Protein AF-A0A0E3S2L2-F1 (afdb_monomer)

Solvent-accessible surface area (backbone atoms only — not comparable to full-atom values): 15197 Å² total; per-residue (Å²): 108,71,66,61,53,34,40,75,70,66,78,43,56,79,81,75,34,60,66,43,72,71,38,78,92,31,45,70,57,41,53,54,51,49,63,71,47,53,71,51,77,70,22,49,100,86,64,47,73,77,54,73,94,77,53,83,78,80,60,71,93,52,87,68,54,67,70,47,39,73,75,21,63,62,37,49,74,69,80,44,77,54,76,53,44,67,34,39,34,45,32,24,8,89,35,63,62,46,41,43,49,36,52,54,49,34,50,71,72,70,48,77,58,77,39,34,36,37,36,24,44,57,42,46,53,46,44,39,72,71,41,73,81,55,78,61,77,94,67,40,16,33,40,41,38,28,26,57,42,52,68,66,58,8,48,54,51,44,52,50,46,47,64,66,31,50,91,58,36,78,44,73,48,76,55,87,46,72,68,59,49,51,49,38,53,51,52,66,66,40,50,80,60,44,63,80,70,74,45,95,64,45,46,79,47,93,54,62,56,77,39,77,43,64,60,95,43,44,55,59,48,57,48,52,52,48,52,50,24,61,77,46,72,33,58,58,28,46,36,38,43,56,72,73,15,31,36,28,34,44,34,46,33,43,61,88,80,32,49,71,36,53,53,50,50,54,64,72,77,106

Secondary structure (DSSP, 8-state):
-HHHHHHHTTSS-GGG-HHHHH-GGGHHHHHHHHHHHGGGTT--TTS----TTT-----TTS---HHHHHH-TTTGGGTSPP---EEEEEEEESSHHHHHHHHHHHHHTT---SEEEEE-HHHHHHHHHH-TTSSS-SSSEEEEEEEESSHHHHHHHHHHHHHHHGGG-SEEEEE--HHHHHHHHHHHHHHHHHGGGS-TTEEEE-SSSSEE--GGGHHHHHHHHHHHHHHTT--EEEEE-TTTTEEEEEEEEETTTSHHHHHHHHHHH-

Nearest PDB structures (foldseek):
  7qh2-assembly1_F  TM=8.370E-01  e=2.048E-12  Acetobacterium woodii
  8jdu-assembly1_A  TM=8.726E-01  e=1.191E-11  Mus musculus
  4bc7-assembly1_B  TM=6.488E-01  e=6.088E-06  Cavia porcellus
  4bca-assembly1_B  TM=6.601E-01  e=1.384E-05  Cavia porcellus
  4bby-assembly1_B  TM=6.671E-01  e=1.857E-05  Cavia porcellus

Radius of gyration: 24.65 Å; Cα contacts (8 Å, |Δi|>4): 415; chains: 1; bounding box: 44×64×48 Å

pLDDT: mean 83.02, std 14.22, range [42.16, 98.69]

Structure (mmCIF, N/CA/C/O backbone):
data_AF-A0A0E3S2L2-F1
#
_entry.id   AF-A0A0E3S2L2-F1
#
loop_
_atom_site.group_PDB
_atom_site.id
_atom_site.type_symbol
_atom_site.label_atom_id
_atom_site.label_alt_id
_atom_site.label_comp_id
_atom_site.label_asym_id
_atom_site.label_entity_id
_atom_site.label_seq_id
_atom_site.pdbx_PDB_ins_code
_atom_site.Cartn_x
_atom_site.Cartn_y
_atom_site.Cartn_z
_atom_si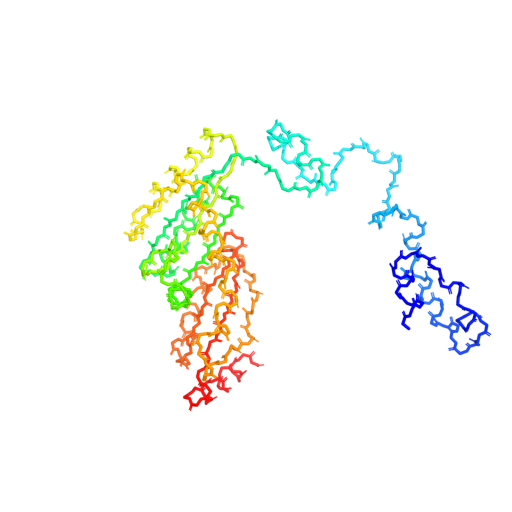te.occupancy
_atom_site.B_iso_or_equiv
_atom_site.auth_seq_id
_atom_site.auth_comp_id
_atom_site.auth_asym_id
_atom_site.auth_atom_id
_atom_site.pdbx_PDB_model_num
ATOM 1 N N . MET A 1 1 ? 23.309 33.966 -13.104 1.00 59.31 1 MET A N 1
ATOM 2 C CA . MET A 1 1 ? 22.574 33.117 -12.139 1.00 59.31 1 MET A CA 1
ATOM 3 C C . MET A 1 1 ? 21.976 33.923 -10.995 1.00 59.31 1 MET A C 1
ATOM 5 O O . MET A 1 1 ? 20.777 33.811 -10.820 1.00 59.31 1 MET A O 1
ATOM 9 N N . ALA A 1 2 ? 22.735 34.774 -10.291 1.00 79.94 2 ALA A N 1
ATOM 10 C CA . ALA A 1 2 ? 22.206 35.563 -9.165 1.00 79.94 2 ALA A CA 1
ATOM 11 C C . ALA A 1 2 ? 20.946 36.390 -9.505 1.00 79.94 2 ALA A C 1
ATOM 13 O O . ALA A 1 2 ? 19.950 36.286 -8.803 1.00 79.94 2 ALA A O 1
ATOM 14 N N . PHE A 1 3 ? 20.946 37.116 -10.631 1.00 83.50 3 PHE A N 1
ATOM 15 C CA . PHE A 1 3 ? 19.784 37.910 -11.054 1.00 83.50 3 PHE A CA 1
ATOM 16 C C . PHE A 1 3 ? 18.532 37.062 -11.329 1.00 83.50 3 PHE A C 1
ATOM 18 O O . PHE A 1 3 ? 17.450 37.403 -10.881 1.00 83.50 3 PHE A O 1
ATOM 25 N N . ALA A 1 4 ? 18.674 35.926 -12.019 1.00 78.12 4 ALA A N 1
ATOM 26 C CA . ALA A 1 4 ? 17.542 35.050 -12.323 1.00 78.12 4 ALA A CA 1
ATOM 27 C C . ALA A 1 4 ? 16.935 34.425 -11.055 1.00 78.12 4 ALA A C 1
ATOM 29 O O . ALA A 1 4 ? 15.722 34.287 -10.964 1.00 78.12 4 ALA A O 1
ATOM 30 N N . VAL A 1 5 ? 17.769 34.078 -10.069 1.00 80.94 5 VAL A N 1
ATOM 31 C CA . VAL A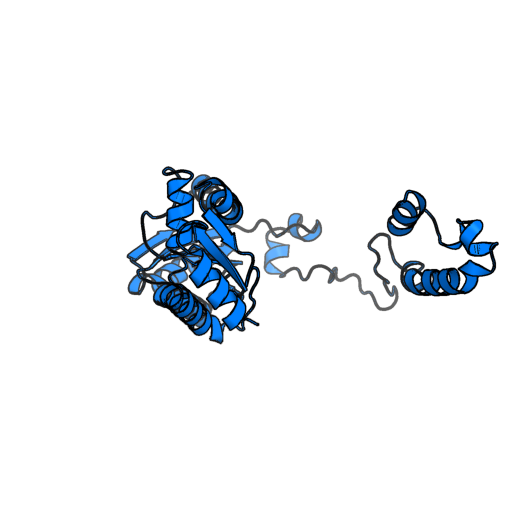 1 5 ? 17.302 33.561 -8.774 1.00 80.94 5 VAL A CA 1
ATOM 32 C C . VAL A 1 5 ? 16.559 34.650 -7.996 1.00 80.94 5 VAL A C 1
ATOM 34 O O . VAL A 1 5 ? 15.452 34.397 -7.534 1.00 80.94 5 VAL A O 1
ATOM 37 N N . ALA A 1 6 ? 17.108 35.865 -7.929 1.00 82.38 6 ALA A N 1
ATOM 38 C CA . ALA A 1 6 ? 16.462 37.007 -7.278 1.00 82.38 6 ALA A CA 1
ATOM 39 C C . ALA A 1 6 ? 15.152 37.430 -7.976 1.00 82.38 6 ALA A C 1
ATOM 41 O O . ALA A 1 6 ? 14.181 37.786 -7.314 1.00 82.38 6 ALA A O 1
ATOM 42 N N . LEU A 1 7 ? 15.088 37.318 -9.307 1.00 82.69 7 LEU A N 1
ATOM 43 C CA . LEU A 1 7 ? 13.879 37.563 -10.098 1.00 82.69 7 LEU A CA 1
ATOM 44 C C . LEU A 1 7 ? 12.783 36.526 -9.798 1.00 82.69 7 LEU A C 1
ATOM 46 O O . LEU A 1 7 ? 11.625 36.881 -9.598 1.00 82.69 7 LEU A O 1
ATOM 50 N N . MET A 1 8 ? 13.144 35.241 -9.708 1.00 78.69 8 MET A N 1
ATOM 51 C CA . MET A 1 8 ? 12.209 34.168 -9.335 1.00 78.69 8 MET A CA 1
ATOM 52 C C . MET A 1 8 ? 11.747 34.282 -7.875 1.00 78.69 8 MET A C 1
ATOM 54 O O . MET A 1 8 ? 10.602 33.956 -7.571 1.00 78.69 8 MET A O 1
ATOM 58 N N . ALA A 1 9 ? 12.616 34.781 -6.993 1.00 77.44 9 ALA A N 1
ATOM 59 C CA . ALA A 1 9 ? 12.303 35.092 -5.599 1.00 77.44 9 ALA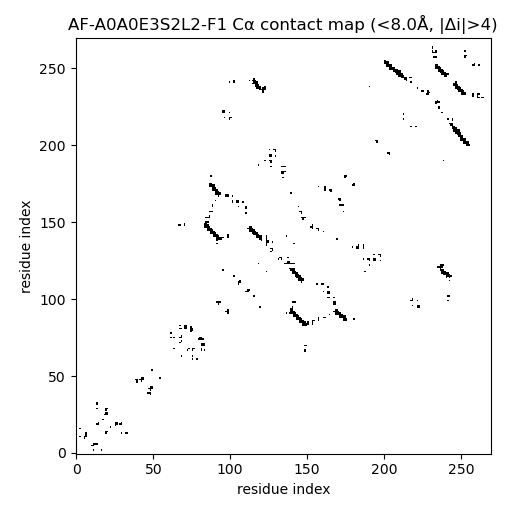 A CA 1
ATOM 60 C C . ALA A 1 9 ? 11.525 36.413 -5.421 1.00 77.44 9 ALA A C 1
ATOM 62 O O . ALA A 1 9 ? 11.140 36.736 -4.302 1.00 77.44 9 ALA A O 1
ATOM 63 N N . ARG A 1 10 ? 11.262 37.157 -6.510 1.00 72.31 10 ARG A N 1
ATOM 64 C CA . ARG A 1 10 ? 10.580 38.469 -6.526 1.00 72.31 10 ARG A CA 1
ATOM 65 C C . ARG A 1 10 ? 11.298 39.576 -5.747 1.00 72.31 10 ARG A C 1
ATOM 67 O O . ARG A 1 10 ? 10.686 40.577 -5.385 1.00 72.31 10 ARG A O 1
ATOM 74 N N . GLU A 1 11 ? 12.595 39.419 -5.517 1.00 81.56 11 GLU A N 1
ATOM 75 C CA . GLU A 1 11 ? 13.444 40.426 -4.871 1.00 81.56 11 GLU A CA 1
ATOM 76 C C . GLU A 1 11 ? 13.900 41.509 -5.861 1.00 81.56 11 GLU A C 1
ATOM 78 O O . GLU A 1 11 ? 14.227 42.622 -5.458 1.00 81.56 11 GLU A O 1
ATOM 83 N N . LEU A 1 12 ? 13.908 41.182 -7.157 1.00 84.19 12 LEU A N 1
ATOM 84 C CA . LEU A 1 12 ? 14.233 42.077 -8.269 1.00 84.19 12 LEU A CA 1
ATOM 85 C C . LEU A 1 12 ? 13.178 41.954 -9.369 1.00 84.19 12 LEU A C 1
ATOM 87 O O . LEU A 1 12 ? 12.492 40.934 -9.468 1.00 84.19 12 LEU A O 1
ATOM 91 N N . LYS A 1 13 ? 13.079 42.974 -10.219 1.00 85.56 13 LYS A N 1
ATOM 92 C CA . LYS A 1 13 ? 12.194 43.022 -11.384 1.00 85.56 13 LYS A CA 1
ATOM 93 C C . LYS A 1 13 ? 12.982 42.970 -12.697 1.00 85.56 13 LYS A C 1
ATOM 95 O O . LYS A 1 13 ? 14.178 43.269 -12.704 1.00 85.56 13 LYS A O 1
ATOM 100 N N . PRO A 1 14 ? 12.346 42.613 -13.832 1.00 87.00 14 PRO A N 1
ATOM 101 C CA . PRO A 1 14 ? 12.991 42.640 -15.146 1.00 87.00 14 PRO A CA 1
ATOM 102 C C . PRO A 1 14 ? 13.683 43.971 -15.481 1.00 87.00 14 PRO A C 1
ATOM 104 O O . PRO A 1 14 ? 14.728 43.964 -16.132 1.00 87.00 14 PRO A O 1
ATOM 107 N N . GLU A 1 15 ? 13.123 45.094 -15.017 1.00 87.75 15 GLU A N 1
ATOM 108 C CA . GLU A 1 15 ? 13.644 46.455 -15.209 1.00 87.75 15 GLU A CA 1
ATOM 109 C C . GLU A 1 15 ? 14.979 46.694 -14.485 1.00 87.75 15 GLU A C 1
ATOM 111 O O . GLU A 1 15 ? 15.755 47.555 -14.894 1.00 87.75 15 GLU A O 1
ATOM 116 N N . ASP A 1 16 ? 15.276 45.918 -13.438 1.00 88.88 16 ASP A N 1
ATOM 117 C CA . ASP A 1 16 ? 16.464 46.088 -12.592 1.00 88.88 16 ASP A CA 1
ATOM 118 C C . ASP A 1 16 ? 17.739 45.491 -13.221 1.00 88.88 16 ASP A C 1
ATOM 120 O O . ASP A 1 16 ? 18.798 45.448 -12.591 1.00 88.88 16 ASP A O 1
ATOM 124 N N . CYS A 1 17 ? 17.667 45.013 -14.469 1.00 87.62 17 CYS A N 1
ATOM 125 C CA . CYS A 1 17 ? 18.815 44.529 -15.233 1.00 87.62 17 CYS A CA 1
ATOM 126 C C . CYS A 1 17 ? 19.170 45.511 -16.361 1.00 87.62 17 CYS A C 1
ATOM 128 O O . CYS A 1 17 ? 18.584 45.420 -17.444 1.00 87.62 17 CYS A O 1
ATOM 130 N N . PRO A 1 18 ? 20.176 46.390 -16.173 1.00 87.38 18 PRO A N 1
ATOM 131 C CA . PRO A 1 18 ? 20.563 47.370 -17.187 1.00 87.38 18 PRO A CA 1
ATOM 132 C C . PRO A 1 18 ? 20.856 46.751 -18.564 1.00 87.38 18 PRO A C 1
ATOM 134 O O . PRO A 1 18 ? 20.329 47.258 -19.549 1.00 87.38 18 PRO A O 1
ATOM 137 N N . PRO A 1 19 ? 21.556 45.599 -18.683 1.00 88.06 19 PRO A N 1
ATOM 138 C CA . PRO A 1 19 ? 21.733 44.933 -19.975 1.00 88.06 19 PRO A CA 1
ATOM 139 C C . PRO A 1 19 ? 20.423 44.581 -20.695 1.00 88.06 19 PRO A C 1
ATOM 141 O O . PRO A 1 19 ? 20.345 44.729 -21.910 1.00 88.06 19 PRO A O 1
ATOM 144 N N . LEU A 1 20 ? 19.388 44.121 -19.976 1.00 84.50 20 LEU A N 1
ATOM 145 C CA . LEU A 1 20 ? 18.101 43.750 -20.583 1.00 84.50 20 LEU A CA 1
ATOM 146 C C . LEU A 1 20 ? 17.317 44.967 -21.087 1.00 84.50 20 LEU A C 1
ATOM 148 O O . LEU A 1 20 ? 16.562 44.838 -22.050 1.00 84.50 20 LEU A O 1
ATOM 152 N N . VAL A 1 21 ? 17.504 46.126 -20.453 1.00 86.19 21 VAL A N 1
ATOM 153 C CA . VAL A 1 21 ? 16.789 47.370 -20.772 1.00 86.19 21 VAL A CA 1
ATOM 154 C C . VAL A 1 21 ? 17.533 48.200 -21.823 1.00 86.19 21 VAL A C 1
ATOM 156 O O . VAL A 1 21 ? 16.911 48.771 -22.719 1.00 86.19 21 VAL A O 1
ATOM 159 N N . GLU A 1 22 ? 18.860 48.270 -21.732 1.00 88.00 22 GLU A N 1
ATOM 160 C CA . GLU A 1 22 ? 19.684 49.208 -22.500 1.00 88.00 22 GLU A CA 1
ATOM 161 C C . GLU A 1 22 ? 20.249 48.603 -23.794 1.00 88.00 22 GLU A C 1
ATOM 163 O O . GLU A 1 22 ? 20.481 49.334 -24.760 1.00 88.00 22 GLU A O 1
ATOM 168 N N . GLU A 1 23 ? 20.458 47.280 -23.866 1.00 92.44 23 GLU A N 1
ATOM 169 C CA . GLU A 1 23 ? 21.044 46.648 -25.054 1.00 92.44 23 GLU A CA 1
ATOM 170 C C . GLU A 1 23 ? 19.963 46.231 -26.079 1.00 92.44 23 GLU A C 1
ATOM 172 O O . GLU A 1 23 ? 19.159 45.331 -25.811 1.00 92.44 23 GLU A O 1
ATOM 177 N N . PRO A 1 24 ? 19.974 46.770 -27.319 1.00 89.19 24 PRO A N 1
ATOM 178 C CA . PRO A 1 24 ? 18.904 46.544 -28.299 1.00 89.19 24 PRO A CA 1
ATOM 179 C C . PRO A 1 24 ? 18.655 45.074 -28.660 1.00 89.19 24 PRO A C 1
ATOM 181 O O . PRO A 1 24 ? 17.527 44.692 -28.967 1.00 89.19 24 PRO A O 1
ATOM 184 N N . LYS A 1 25 ? 19.697 44.235 -28.605 1.00 92.38 25 LYS A N 1
ATOM 185 C CA . LYS A 1 25 ? 19.611 42.795 -28.905 1.00 92.38 25 LYS A CA 1
ATOM 186 C C . LYS A 1 25 ? 18.752 42.006 -27.910 1.00 92.38 25 LYS A C 1
ATOM 188 O O . LYS A 1 25 ? 18.360 40.890 -28.229 1.00 92.38 25 LYS A O 1
ATOM 193 N N . TYR A 1 26 ? 18.468 42.550 -26.724 1.00 88.62 26 TYR A N 1
ATOM 194 C CA . TYR A 1 26 ? 17.669 41.872 -25.698 1.00 88.62 26 TYR A CA 1
ATOM 195 C C . TYR A 1 26 ? 16.248 42.418 -25.565 1.00 88.62 26 TYR A C 1
ATOM 197 O O . TYR A 1 26 ? 15.473 41.879 -24.779 1.00 88.62 26 TYR A O 1
ATOM 205 N N . LYS A 1 27 ? 15.867 43.412 -26.375 1.00 88.12 27 LYS A N 1
ATOM 206 C CA . LYS A 1 27 ? 14.553 44.063 -26.311 1.00 88.12 27 LYS A CA 1
ATOM 207 C C . LYS A 1 27 ? 13.382 43.076 -26.392 1.00 88.12 27 LYS A C 1
ATOM 209 O O . LYS A 1 27 ? 12.451 43.156 -25.600 1.00 88.12 27 LYS A O 1
ATOM 214 N N . GLU A 1 28 ? 13.450 42.112 -27.308 1.00 88.44 28 GLU A N 1
ATOM 215 C CA . GLU A 1 28 ? 12.394 41.102 -27.473 1.00 88.44 28 GLU A CA 1
ATOM 216 C C . GLU A 1 28 ? 12.319 40.138 -26.274 1.00 88.44 28 GLU A C 1
ATOM 218 O O . GLU A 1 28 ? 11.238 39.744 -25.839 1.00 88.44 28 GLU A O 1
ATOM 223 N N . ASN A 1 29 ? 13.472 39.785 -25.696 1.00 87.25 29 ASN A N 1
ATOM 224 C CA . ASN A 1 29 ? 13.535 38.939 -24.503 1.00 87.25 29 ASN A CA 1
ATOM 225 C C . ASN A 1 29 ? 12.989 39.671 -23.276 1.00 87.25 29 ASN A C 1
ATOM 227 O O . ASN A 1 29 ? 12.303 39.060 -22.463 1.00 87.25 29 ASN A O 1
ATOM 231 N N . TYR A 1 30 ? 13.263 40.970 -23.162 1.00 87.31 30 TYR A N 1
ATOM 232 C CA . TYR A 1 30 ? 12.737 41.823 -22.105 1.00 87.31 30 TYR A CA 1
ATOM 233 C C . TYR A 1 30 ? 11.206 41.929 -22.162 1.00 87.31 30 TYR A C 1
ATOM 235 O O . TYR A 1 30 ? 10.544 41.740 -21.144 1.00 87.31 30 TYR A O 1
ATOM 243 N N . GLU A 1 31 ? 10.625 42.132 -23.349 1.00 86.88 31 GLU A N 1
ATOM 244 C CA . GLU A 1 31 ? 9.165 42.174 -23.523 1.00 86.88 31 GLU A CA 1
ATOM 245 C C . GLU A 1 31 ? 8.499 40.843 -23.136 1.00 86.88 31 GLU A C 1
ATOM 247 O O . GLU A 1 31 ? 7.533 40.842 -22.371 1.00 86.88 31 GLU A O 1
ATOM 252 N N . LYS A 1 32 ? 9.064 39.709 -23.574 1.00 87.12 32 LYS A N 1
ATOM 253 C CA . LYS A 1 32 ? 8.596 38.363 -23.194 1.00 87.12 32 LYS A CA 1
ATOM 254 C C . LYS A 1 32 ? 8.687 38.120 -21.690 1.00 87.12 32 LYS A C 1
ATOM 256 O O . LYS A 1 32 ? 7.759 37.576 -21.098 1.00 87.12 32 LYS A O 1
ATOM 261 N N . LEU A 1 33 ? 9.799 38.516 -21.071 1.00 84.69 33 LEU A N 1
ATOM 262 C CA . LEU A 1 33 ? 10.006 38.353 -19.635 1.00 84.69 33 LEU A CA 1
ATOM 263 C C . LEU A 1 33 ? 8.979 39.180 -18.852 1.00 84.69 33 LEU A C 1
ATOM 265 O O . LEU A 1 33 ? 8.337 38.657 -17.947 1.00 84.69 33 LEU A O 1
ATOM 269 N N . ARG A 1 34 ? 8.743 40.433 -19.247 1.00 85.25 34 ARG A N 1
ATOM 270 C CA . ARG A 1 34 ? 7.733 41.287 -18.612 1.00 85.25 34 ARG A CA 1
ATOM 271 C C . ARG A 1 34 ? 6.328 40.693 -18.722 1.00 85.25 34 ARG A C 1
ATOM 273 O O . ARG A 1 34 ? 5.605 40.688 -17.734 1.00 85.25 34 ARG A O 1
ATOM 280 N N . ASP A 1 35 ? 5.951 40.139 -19.873 1.00 83.44 35 ASP A N 1
ATOM 281 C CA . ASP A 1 35 ? 4.636 39.505 -20.043 1.00 83.44 35 ASP A CA 1
ATOM 282 C C . ASP A 1 35 ? 4.460 38.246 -19.177 1.00 83.44 35 ASP A C 1
ATOM 284 O O . ASP A 1 35 ? 3.372 38.023 -18.645 1.00 83.44 35 ASP A O 1
ATOM 288 N N . ILE A 1 36 ? 5.525 37.462 -18.970 1.00 82.25 36 ILE A N 1
ATOM 289 C CA . ILE A 1 36 ? 5.515 36.295 -18.071 1.00 82.25 36 ILE A CA 1
ATOM 290 C C . ILE A 1 36 ? 5.300 36.718 -16.612 1.00 82.25 36 ILE A C 1
ATOM 292 O O . ILE A 1 36 ? 4.572 36.050 -15.879 1.00 82.25 36 ILE A O 1
ATOM 296 N N . PHE A 1 37 ? 5.913 37.826 -16.187 1.00 77.38 37 PHE A N 1
ATOM 297 C CA . PHE A 1 37 ? 5.832 38.304 -14.804 1.00 77.38 37 PHE A CA 1
ATOM 298 C C . PHE A 1 37 ? 4.643 39.244 -14.541 1.00 77.38 37 PHE A C 1
ATOM 300 O O . PHE A 1 37 ? 4.259 39.421 -13.385 1.00 77.38 37 PHE A O 1
ATOM 307 N N . LYS A 1 38 ? 3.977 39.763 -15.577 1.00 77.19 38 LYS A N 1
ATOM 308 C CA . LYS A 1 38 ? 2.804 40.649 -15.474 1.00 77.19 38 LYS A CA 1
ATOM 309 C C . LYS A 1 38 ? 1.677 40.128 -14.558 1.00 77.19 38 LYS A C 1
ATOM 311 O O . LYS A 1 38 ? 1.152 40.921 -13.781 1.00 77.19 38 LYS A O 1
ATOM 316 N N . PRO A 1 39 ? 1.307 38.828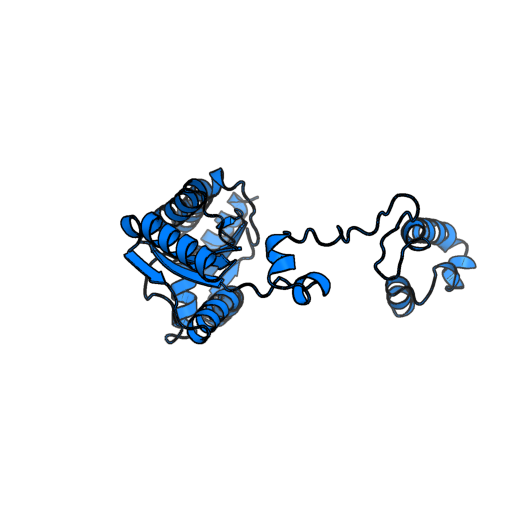 -14.554 1.00 66.06 39 PRO A N 1
ATOM 317 C CA . PRO A 1 39 ? 0.290 38.309 -13.630 1.00 66.06 39 PRO A CA 1
ATOM 318 C C . PRO A 1 39 ? 0.725 38.328 -12.156 1.00 66.06 39 PRO A C 1
ATOM 320 O O . PRO A 1 39 ? -0.117 38.296 -11.262 1.00 66.06 39 PRO A O 1
ATOM 323 N N . SER A 1 40 ? 2.035 38.361 -11.893 1.00 64.31 40 SER A N 1
ATOM 324 C CA . SER A 1 40 ? 2.595 38.338 -10.538 1.00 64.31 40 SER A CA 1
ATOM 325 C C . SER A 1 40 ? 2.692 39.718 -9.883 1.00 64.31 40 SER A C 1
ATOM 327 O O . SER A 1 40 ? 2.827 39.784 -8.666 1.00 64.31 40 SER A O 1
ATOM 329 N N . GLU A 1 41 ? 2.553 40.807 -10.648 1.00 65.38 41 GLU A N 1
ATOM 330 C CA . GLU A 1 41 ? 2.575 42.183 -10.123 1.00 65.38 41 GLU A CA 1
ATOM 331 C C . GLU A 1 41 ? 1.355 42.505 -9.249 1.00 65.38 41 GLU A C 1
ATOM 333 O O . GLU A 1 41 ? 1.450 43.301 -8.318 1.00 65.38 41 GLU A O 1
ATOM 338 N N . SER A 1 42 ? 0.214 41.872 -9.532 1.00 59.66 42 SER A N 1
ATOM 339 C CA . SER A 1 42 ? -1.032 41.996 -8.763 1.00 59.66 42 SER A CA 1
ATOM 340 C C . SER A 1 42 ? -1.266 40.835 -7.792 1.00 59.66 42 SER A C 1
ATOM 342 O O . SER A 1 42 ? -2.352 40.719 -7.224 1.00 59.66 42 SER A O 1
ATOM 344 N N . ALA A 1 43 ? -0.300 39.926 -7.663 1.00 56.62 43 ALA A N 1
ATOM 345 C CA . ALA A 1 43 ? -0.439 38.737 -6.841 1.00 56.62 43 ALA A CA 1
ATOM 346 C C . ALA A 1 43 ? 0.041 38.992 -5.405 1.00 56.62 43 ALA A C 1
ATOM 348 O O . ALA A 1 43 ? 1.039 39.676 -5.189 1.00 56.62 43 ALA A O 1
ATOM 349 N N . THR A 1 44 ? -0.632 38.396 -4.420 1.00 58.81 44 THR A N 1
ATOM 350 C CA . THR A 1 44 ? -0.195 38.406 -3.013 1.00 58.81 44 THR A CA 1
ATOM 351 C C . THR A 1 44 ? 1.141 37.665 -2.842 1.00 58.81 44 THR A C 1
ATOM 353 O O . THR A 1 44 ? 1.635 37.037 -3.783 1.00 58.81 44 THR A O 1
ATOM 356 N N . GLU A 1 45 ? 1.733 37.686 -1.639 1.00 52.62 45 GLU A N 1
ATOM 357 C CA . GLU A 1 45 ? 2.997 36.984 -1.319 1.00 52.62 45 GLU A CA 1
ATOM 358 C C . GLU A 1 45 ? 2.996 35.499 -1.742 1.00 52.62 45 GLU A C 1
ATOM 360 O O . GLU A 1 45 ? 4.023 34.949 -2.123 1.00 52.62 45 GLU A O 1
ATOM 365 N N . THR A 1 46 ? 1.819 34.871 -1.777 1.00 56.19 46 THR A N 1
ATOM 366 C CA . THR A 1 46 ? 1.585 33.487 -2.229 1.00 56.19 46 THR A CA 1
ATOM 367 C C . THR A 1 46 ? 1.568 33.289 -3.751 1.00 56.19 46 THR A C 1
ATOM 369 O O . THR A 1 46 ? 1.496 32.160 -4.226 1.00 56.19 46 THR A O 1
ATOM 372 N N . GLY A 1 47 ? 1.601 34.363 -4.541 1.00 53.25 47 GLY A N 1
ATOM 373 C CA . GLY A 1 47 ? 1.545 34.314 -6.003 1.00 53.25 47 GLY A CA 1
ATOM 374 C C . GLY A 1 47 ? 0.154 34.155 -6.617 1.00 53.25 47 GLY A C 1
ATOM 375 O O . GLY A 1 47 ? 0.061 33.929 -7.820 1.00 53.25 47 GLY A O 1
ATOM 376 N N . LEU A 1 48 ? -0.908 34.344 -5.831 1.00 49.56 48 LEU A N 1
ATOM 377 C CA . LEU A 1 48 ? -2.299 34.313 -6.288 1.00 49.56 48 LEU A CA 1
ATOM 378 C C . LEU A 1 48 ? -2.874 35.726 -6.459 1.00 49.56 48 LEU A C 1
ATOM 380 O O . LEU A 1 48 ? -2.560 36.627 -5.685 1.00 49.56 48 LEU A O 1
ATOM 384 N N . ILE A 1 49 ? -3.756 35.912 -7.443 1.00 55.88 49 ILE A N 1
ATOM 385 C CA . ILE A 1 49 ? -4.538 37.145 -7.611 1.00 55.88 49 ILE A CA 1
ATOM 386 C C . ILE A 1 49 ? -5.843 36.984 -6.826 1.00 55.88 49 ILE A C 1
ATOM 388 O O . ILE A 1 49 ? -6.671 36.138 -7.165 1.00 55.88 49 ILE A O 1
ATOM 392 N N . VAL A 1 50 ? -6.031 37.783 -5.774 1.00 55.34 50 VAL A N 1
ATOM 393 C CA . VAL A 1 50 ? -7.236 37.745 -4.932 1.00 55.34 50 VAL A CA 1
ATOM 394 C C . VAL A 1 50 ? -8.137 38.928 -5.281 1.00 55.34 50 VAL A C 1
ATOM 396 O O . VAL A 1 50 ? -7.760 40.083 -5.115 1.00 55.34 50 VAL A O 1
ATOM 399 N N . HIS A 1 51 ? -9.348 38.650 -5.761 1.00 58.81 51 HIS A N 1
ATOM 400 C CA . HIS A 1 51 ? -10.336 39.686 -6.065 1.00 58.81 51 HIS A CA 1
ATOM 401 C C . HIS A 1 51 ? -11.126 40.065 -4.808 1.00 58.81 51 HIS A C 1
ATOM 403 O O . HIS A 1 51 ? -12.076 39.371 -4.456 1.00 58.81 51 HIS A O 1
ATOM 409 N N . GLU A 1 52 ? -10.775 41.173 -4.153 1.00 53.75 52 GLU A N 1
ATOM 410 C CA . GLU A 1 52 ? -11.333 41.578 -2.846 1.00 53.75 52 GLU A CA 1
ATOM 411 C C . GLU A 1 52 ? -12.868 41.671 -2.810 1.00 53.75 52 GLU A C 1
ATOM 413 O O . GLU A 1 52 ? -13.487 41.258 -1.838 1.00 53.75 52 GLU A O 1
ATOM 418 N N . ASN A 1 53 ? -13.503 42.124 -3.895 1.00 54.34 53 ASN A N 1
ATOM 419 C CA . ASN A 1 53 ? -14.965 42.268 -3.967 1.00 54.34 53 ASN A CA 1
ATOM 420 C C . ASN A 1 53 ? -15.712 40.956 -4.275 1.00 54.34 53 ASN A C 1
ATOM 422 O O . ASN A 1 53 ? -16.936 40.906 -4.174 1.00 54.34 53 ASN A O 1
ATOM 426 N N . LEU A 1 54 ? -14.992 39.915 -4.704 1.00 51.09 54 LEU A N 1
ATOM 427 C CA . LEU A 1 54 ? -15.534 38.580 -4.999 1.00 51.09 54 LEU A CA 1
ATOM 428 C C . LEU A 1 54 ? -15.103 37.547 -3.946 1.00 51.09 54 LEU A C 1
ATOM 430 O O . LEU A 1 54 ? -15.703 36.479 -3.830 1.00 51.09 54 LEU A O 1
ATOM 434 N N . CYS A 1 55 ? -14.058 37.857 -3.180 1.00 50.88 55 CYS A N 1
ATOM 435 C CA . CYS A 1 55 ? -13.530 37.032 -2.113 1.00 50.88 55 CYS A CA 1
ATOM 436 C C . CYS A 1 55 ? -14.341 37.265 -0.837 1.00 50.88 55 CYS A C 1
ATOM 438 O O . CYS A 1 55 ? -14.230 38.296 -0.186 1.00 50.88 55 CYS A O 1
ATOM 440 N N . PHE A 1 56 ? -15.137 36.274 -0.449 1.00 52.88 56 PHE A N 1
ATOM 441 C CA . PHE A 1 56 ? -15.932 36.310 0.781 1.00 52.88 56 PHE A CA 1
ATOM 442 C C . PHE A 1 56 ? -15.212 35.666 1.981 1.00 52.88 56 PHE A C 1
ATOM 444 O O . PHE A 1 56 ? -15.851 35.295 2.960 1.00 52.88 56 PHE A O 1
ATOM 451 N N . GLY A 1 57 ? -13.883 35.508 1.908 1.00 47.50 57 GLY A N 1
ATOM 452 C CA . GLY A 1 57 ? -13.064 35.069 3.044 1.00 47.50 57 GLY A CA 1
ATOM 453 C C . GLY A 1 57 ? -13.270 33.615 3.486 1.00 47.50 57 GLY A C 1
ATOM 454 O O . GLY A 1 57 ? -13.037 33.295 4.644 1.00 47.50 57 GLY A O 1
ATOM 455 N N . CYS A 1 58 ? -13.694 32.717 2.594 1.00 53.62 58 CYS A N 1
ATOM 456 C CA . CYS A 1 58 ? -14.035 31.331 2.946 1.00 53.62 58 CYS A CA 1
ATOM 457 C C . CYS A 1 58 ? -12.860 30.367 3.150 1.00 53.62 58 CYS A C 1
ATOM 459 O O . CYS A 1 58 ? -13.098 29.209 3.471 1.00 53.62 58 CYS A O 1
ATOM 461 N N . GLY A 1 59 ? -11.610 30.792 2.937 1.00 48.50 59 GLY A N 1
ATOM 462 C CA . GLY A 1 59 ? -10.447 29.911 3.113 1.00 48.50 59 GLY A CA 1
ATOM 463 C C . GLY A 1 59 ? -10.319 28.783 2.076 1.00 48.50 59 GLY A C 1
ATOM 464 O O . GLY A 1 59 ? -9.492 27.896 2.246 1.00 48.50 59 GLY A O 1
ATOM 465 N N . ASN A 1 60 ? -11.068 28.829 0.969 1.00 44.59 60 ASN A N 1
ATOM 466 C CA . ASN A 1 60 ? -11.158 27.747 -0.026 1.00 44.59 60 ASN A CA 1
ATOM 467 C C . ASN A 1 60 ? -9.881 27.449 -0.849 1.00 44.59 60 ASN A C 1
ATOM 469 O O . ASN A 1 60 ? -9.946 26.644 -1.776 1.00 44.59 60 ASN A O 1
ATOM 473 N N . CYS A 1 61 ? -8.714 28.018 -0.524 1.00 46.84 61 CYS A N 1
ATOM 474 C CA . CYS A 1 61 ? -7.444 27.457 -1.013 1.00 46.84 61 CYS A CA 1
ATOM 475 C C . CYS A 1 61 ? -7.033 26.188 -0.241 1.00 46.84 61 CYS A C 1
ATOM 477 O O . CYS A 1 61 ? -6.115 25.490 -0.662 1.00 46.84 61 CYS A O 1
ATOM 479 N N . VAL A 1 62 ? -7.742 25.852 0.839 1.00 47.25 62 VAL A N 1
ATOM 480 C CA . VAL A 1 62 ? -7.743 24.526 1.455 1.00 47.25 62 VAL A CA 1
ATOM 481 C C . VAL A 1 62 ? -9.204 24.093 1.492 1.00 47.25 62 VAL A C 1
ATOM 483 O O . VAL A 1 62 ? -10.001 24.660 2.235 1.00 47.25 62 VAL A O 1
ATOM 486 N N . VAL A 1 63 ? -9.604 23.124 0.664 1.00 42.16 63 VAL A N 1
ATOM 487 C CA . VAL A 1 63 ? -10.904 22.466 0.858 1.00 42.16 63 VAL A CA 1
ATOM 488 C C . VAL A 1 63 ? -10.782 21.655 2.145 1.00 42.16 63 VAL A C 1
ATOM 490 O O . VAL A 1 63 ? -10.353 20.505 2.132 1.00 42.16 63 VAL A O 1
ATOM 493 N N . ALA A 1 64 ? -11.088 22.280 3.277 1.00 50.28 64 ALA A N 1
ATOM 494 C CA . ALA A 1 64 ? -11.105 21.609 4.561 1.00 50.28 64 ALA A CA 1
ATOM 495 C C . ALA A 1 64 ? -12.503 21.015 4.779 1.00 50.28 64 ALA A C 1
ATOM 497 O O . ALA A 1 64 ? -13.506 21.726 4.831 1.00 50.28 64 ALA A O 1
ATOM 498 N N . CYS A 1 65 ? -12.571 19.688 4.873 1.00 52.12 65 CYS A N 1
ATOM 499 C CA . CYS A 1 65 ? -13.770 18.958 5.277 1.00 52.12 65 CYS A CA 1
ATOM 500 C C . CYS A 1 65 ? -14.276 19.530 6.625 1.00 52.12 65 CYS A C 1
ATOM 502 O O . CYS A 1 65 ? -13.486 19.552 7.571 1.00 52.12 65 CYS A O 1
ATOM 504 N N . PRO A 1 66 ? -15.539 20.000 6.763 1.00 61.47 66 PRO A N 1
ATOM 505 C CA . PRO A 1 66 ? -16.028 20.586 8.018 1.00 61.47 66 PRO A CA 1
ATOM 506 C C . PRO A 1 66 ? -15.838 19.685 9.254 1.00 61.47 66 PRO A C 1
ATOM 508 O O . PRO A 1 66 ? -15.428 20.206 10.290 1.00 61.47 66 PRO A O 1
ATOM 511 N N . PRO A 1 67 ? -16.031 18.350 9.163 1.00 64.56 67 PRO A N 1
ATOM 512 C CA . PRO A 1 67 ? -15.592 17.406 10.194 1.00 64.56 67 PRO A CA 1
ATOM 513 C C . PRO A 1 67 ? -14.119 17.535 10.608 1.00 64.56 67 PRO A C 1
ATOM 515 O O . PRO A 1 67 ? -13.823 17.567 11.797 1.00 64.56 67 PRO A O 1
ATOM 518 N N . ASN A 1 68 ? -13.198 17.666 9.651 1.00 63.22 68 ASN A N 1
ATOM 519 C CA . ASN A 1 68 ? -11.764 17.784 9.934 1.00 63.22 68 ASN A CA 1
ATOM 520 C C . ASN A 1 68 ? -11.421 19.134 10.576 1.00 63.22 68 ASN A C 1
ATOM 522 O O . ASN A 1 68 ? -10.566 19.187 11.449 1.00 63.22 68 ASN A O 1
ATOM 526 N N . VAL A 1 69 ? -12.121 20.213 10.205 1.00 65.00 69 VAL A N 1
ATOM 527 C CA . VAL A 1 69 ? -11.988 21.525 10.869 1.00 65.00 69 VAL A CA 1
ATOM 528 C C . VAL A 1 69 ? -12.531 21.487 12.294 1.00 65.00 69 VAL A C 1
ATOM 530 O O . VAL A 1 69 ? -11.949 22.091 13.186 1.00 65.00 69 VAL A O 1
ATOM 533 N N . ALA A 1 70 ? -13.641 20.783 12.520 1.00 67.69 70 ALA A N 1
ATOM 534 C CA . ALA A 1 70 ? -14.202 20.626 13.857 1.00 67.69 70 ALA A CA 1
ATOM 535 C C . ALA A 1 70 ? -13.282 19.799 14.771 1.00 67.69 70 ALA A C 1
ATOM 537 O O . ALA A 1 70 ? -13.160 20.119 15.952 1.00 67.69 70 ALA A O 1
ATOM 538 N N . ASN A 1 71 ? -12.632 18.768 14.223 1.00 67.50 71 ASN A N 1
ATOM 539 C CA . ASN A 1 71 ? -11.727 17.897 14.970 1.00 67.50 71 ASN A CA 1
ATOM 540 C C . ASN A 1 71 ? -10.333 18.509 15.192 1.00 67.50 71 ASN A C 1
ATOM 542 O O . ASN A 1 71 ? -9.776 18.337 16.273 1.00 67.50 71 ASN A O 1
ATOM 546 N N . ASP A 1 72 ? -9.773 19.225 14.211 1.00 66.62 72 ASP A N 1
ATOM 547 C CA . ASP A 1 72 ? -8.438 19.834 14.293 1.00 66.62 72 ASP A CA 1
ATOM 548 C C . ASP A 1 72 ? -8.428 21.288 13.774 1.00 66.62 72 ASP A C 1
ATOM 550 O O . ASP A 1 72 ? -7.826 21.600 12.746 1.00 66.62 72 ASP A O 1
ATOM 554 N N . PRO A 1 73 ? -9.069 22.234 14.481 1.00 62.75 73 PRO A N 1
ATOM 555 C CA . PRO A 1 73 ? -9.233 23.612 14.007 1.00 62.75 73 PRO A CA 1
ATOM 556 C C . PRO A 1 73 ? -7.913 24.376 13.810 1.00 62.75 73 PRO A C 1
ATOM 558 O O . PRO A 1 73 ? -7.901 25.414 13.147 1.00 62.75 73 PRO A O 1
ATOM 561 N N . HIS A 1 74 ? -6.803 23.889 14.373 1.00 63.12 74 HIS A N 1
ATOM 562 C CA . HIS A 1 74 ? -5.495 24.537 14.292 1.00 63.12 74 HIS A CA 1
ATOM 563 C C . HIS A 1 74 ? -4.602 23.935 13.200 1.00 63.12 74 HIS A C 1
ATOM 565 O O . HIS A 1 74 ? -3.950 24.693 12.476 1.00 63.12 74 HIS A O 1
ATOM 571 N N . GLY A 1 75 ? -4.588 22.610 13.025 1.00 62.97 75 GLY A N 1
ATOM 572 C CA . GLY A 1 75 ? -3.786 21.956 11.993 1.00 62.97 75 GLY A CA 1
ATOM 573 C C . GLY A 1 75 ? -4.289 22.266 10.586 1.00 62.97 75 GLY A C 1
ATOM 574 O O . GLY A 1 75 ? -3.498 22.758 9.773 1.00 62.97 75 GLY A O 1
ATOM 575 N N . VAL A 1 76 ? -5.601 22.149 10.320 1.00 57.66 76 VAL A N 1
ATOM 576 C CA . VAL A 1 76 ? -6.154 22.467 8.980 1.00 57.66 76 VAL A CA 1
ATOM 577 C C . VAL A 1 76 ? -6.007 23.948 8.615 1.00 57.66 76 VAL A C 1
ATOM 579 O O . VAL A 1 76 ? -5.850 24.278 7.441 1.00 57.66 76 VAL A O 1
ATOM 582 N N . GLY A 1 77 ? -6.004 24.846 9.606 1.00 53.00 77 GLY A N 1
ATOM 583 C CA . GLY A 1 77 ? -5.787 26.285 9.405 1.00 53.00 77 GLY A CA 1
ATOM 584 C C . GLY A 1 77 ? -4.329 26.677 9.133 1.00 53.00 77 GLY A C 1
ATOM 585 O O . GLY A 1 77 ? -4.068 27.801 8.712 1.00 53.00 77 GLY A O 1
ATOM 586 N N . SER A 1 78 ? -3.380 25.762 9.353 1.00 55.94 78 SER A N 1
ATOM 587 C CA . SER A 1 78 ? -1.936 25.992 9.183 1.00 55.94 78 SER A CA 1
ATOM 588 C C . SER A 1 78 ? -1.363 25.412 7.883 1.00 55.94 78 SER A C 1
ATOM 590 O O . SER A 1 78 ? -0.153 25.463 7.669 1.00 55.94 78 SER A O 1
ATOM 592 N N . GLY A 1 79 ? -2.218 24.858 7.013 1.00 47.72 79 GLY A N 1
ATOM 593 C CA . GLY A 1 79 ? -1.800 24.180 5.780 1.00 47.72 79 GLY A CA 1
ATOM 594 C C . GLY A 1 79 ? -1.246 22.766 5.998 1.00 47.72 79 GLY A C 1
ATOM 595 O O . GLY A 1 79 ? -0.750 22.158 5.052 1.00 47.72 79 GLY A O 1
ATOM 596 N N . ASN A 1 80 ? -1.339 22.238 7.222 1.00 49.72 80 ASN A N 1
ATOM 597 C CA . ASN A 1 80 ? -1.023 20.848 7.529 1.00 49.72 80 ASN A CA 1
ATOM 598 C C . ASN A 1 80 ? -2.249 19.953 7.300 1.00 49.72 80 ASN A C 1
ATOM 600 O O . ASN A 1 80 ? -3.394 20.409 7.354 1.00 49.72 80 ASN A O 1
ATOM 604 N N . ALA A 1 81 ? -2.007 18.664 7.055 1.00 55.25 81 ALA A N 1
ATOM 605 C CA . ALA A 1 81 ? -3.073 17.669 7.091 1.00 55.25 81 ALA A CA 1
ATOM 606 C C . ALA A 1 81 ? -3.695 17.618 8.505 1.00 55.25 81 ALA A C 1
ATOM 608 O O . ALA A 1 81 ? -2.963 17.797 9.482 1.00 55.25 81 ALA A O 1
ATOM 609 N N . PRO A 1 82 ? -5.015 17.390 8.626 1.00 64.75 82 PRO A N 1
ATOM 610 C CA . PRO A 1 82 ? -5.686 17.335 9.920 1.00 64.75 82 PRO A CA 1
ATOM 611 C C . PRO A 1 82 ? -5.137 16.194 10.786 1.00 64.75 82 PRO A C 1
ATOM 613 O O . PRO A 1 82 ? -4.942 15.079 10.303 1.00 64.75 82 PRO A O 1
ATOM 616 N N . THR A 1 83 ? -4.930 16.446 12.077 1.00 72.62 83 THR A N 1
ATOM 617 C CA . THR A 1 83 ? -4.459 15.450 13.055 1.00 72.62 83 THR A CA 1
ATOM 618 C C . THR A 1 83 ? -5.616 14.631 13.630 1.00 72.62 83 THR A C 1
ATOM 620 O O . THR A 1 83 ? -5.797 14.543 14.847 1.00 72.62 83 THR A O 1
ATOM 623 N N . ASN A 1 84 ? -6.447 14.065 12.758 1.00 80.81 84 ASN A N 1
ATOM 624 C CA . ASN A 1 84 ? -7.531 13.191 13.189 1.00 80.81 84 ASN A CA 1
ATOM 625 C C . ASN A 1 84 ? -6.972 11.904 13.821 1.00 80.81 84 ASN A C 1
ATOM 627 O O . ASN A 1 84 ? -5.956 11.385 13.350 1.00 80.81 84 ASN A O 1
ATOM 631 N N . PRO A 1 85 ? -7.664 11.328 14.821 1.00 88.19 85 PRO A N 1
ATOM 632 C CA . PRO A 1 85 ? -7.510 9.918 15.142 1.00 88.19 85 PRO A CA 1
ATOM 633 C C . PRO A 1 85 ? -7.578 9.063 13.874 1.00 88.19 85 PRO A C 1
ATOM 635 O O . PRO A 1 85 ? -8.468 9.237 13.036 1.00 88.19 85 PRO A O 1
ATOM 638 N N . ASN A 1 86 ? -6.637 8.134 13.744 1.00 93.00 86 ASN A N 1
ATOM 639 C CA . ASN A 1 86 ? -6.560 7.223 12.616 1.00 93.00 86 ASN A CA 1
ATOM 640 C C . ASN A 1 86 ? -6.391 5.774 13.083 1.00 93.00 86 ASN A C 1
ATOM 642 O O . ASN A 1 86 ? -5.975 5.484 14.209 1.00 93.00 86 ASN A O 1
ATOM 646 N N . LYS A 1 87 ? -6.763 4.843 12.207 1.00 97.38 87 LYS A N 1
ATOM 647 C CA . LYS A 1 87 ? -6.594 3.402 12.389 1.00 97.38 87 LYS A CA 1
ATOM 648 C C . LYS A 1 87 ? -5.978 2.823 11.128 1.00 97.38 87 LYS A C 1
ATOM 650 O O . LYS A 1 87 ? -6.377 3.176 10.022 1.00 97.38 87 LYS A O 1
ATOM 655 N N . LEU A 1 88 ? -5.029 1.908 11.302 1.00 98.38 88 LEU A N 1
ATOM 656 C CA . LEU A 1 88 ? -4.358 1.225 10.201 1.00 98.38 88 LEU A CA 1
ATOM 657 C C . LEU A 1 88 ? -4.727 -0.258 10.211 1.00 98.38 88 LEU A C 1
ATOM 659 O O . LEU A 1 88 ? -4.443 -0.972 11.173 1.00 98.38 88 LEU A O 1
ATOM 663 N N . VAL A 1 89 ? -5.312 -0.735 9.117 1.00 98.69 89 VAL A N 1
ATOM 664 C CA . VAL A 1 89 ? -5.510 -2.160 8.843 1.00 98.69 89 VAL A CA 1
ATOM 665 C C . VAL A 1 89 ? -4.449 -2.615 7.850 1.00 98.69 89 VAL A C 1
ATOM 667 O O . VAL A 1 89 ? -4.335 -2.078 6.751 1.00 98.69 89 VAL A O 1
ATOM 670 N N . MET A 1 90 ? -3.677 -3.633 8.223 1.00 98.50 90 MET A N 1
ATOM 671 C CA . MET A 1 90 ? -2.699 -4.270 7.342 1.00 98.50 90 MET A CA 1
ATOM 672 C C . MET A 1 90 ? -3.194 -5.662 6.959 1.00 98.50 90 MET A C 1
ATOM 674 O O . MET A 1 90 ? -3.426 -6.505 7.829 1.00 98.50 90 MET A O 1
ATOM 678 N N . ALA A 1 91 ? -3.329 -5.910 5.659 1.00 98.25 91 ALA A N 1
ATOM 679 C CA . ALA A 1 91 ? -3.790 -7.181 5.115 1.00 98.25 91 ALA A CA 1
ATOM 680 C C . ALA A 1 91 ? -2.789 -7.730 4.094 1.00 98.25 91 ALA A C 1
ATOM 682 O O . ALA A 1 91 ? -2.301 -6.988 3.248 1.00 98.25 91 ALA A O 1
ATOM 683 N N . ALA A 1 92 ? -2.494 -9.026 4.162 1.00 98.19 92 ALA A N 1
ATOM 684 C CA . ALA A 1 92 ? -1.665 -9.741 3.195 1.00 98.19 92 ALA A CA 1
ATOM 685 C C . ALA A 1 92 ? -2.529 -10.683 2.355 1.00 98.19 92 ALA A C 1
ATOM 687 O O . ALA A 1 92 ? -3.465 -11.296 2.870 1.00 98.19 92 ALA A O 1
ATOM 688 N N . PHE A 1 93 ? -2.193 -10.832 1.079 1.00 97.69 93 PHE A N 1
ATOM 689 C CA . PHE A 1 93 ? -2.963 -11.582 0.091 1.00 97.69 93 PHE A CA 1
ATOM 690 C C . PHE A 1 93 ? -2.066 -12.550 -0.684 1.00 97.69 93 PHE A C 1
ATOM 692 O O . PHE A 1 93 ? -0.874 -12.308 -0.872 1.00 97.69 93 PHE A O 1
ATOM 699 N N . GLU A 1 94 ? -2.652 -13.643 -1.175 1.00 96.06 94 GLU A N 1
ATOM 700 C CA . GLU A 1 94 ? -1.934 -14.655 -1.965 1.00 96.06 94 GLU A CA 1
ATOM 701 C C . GLU A 1 94 ? -1.522 -14.145 -3.354 1.00 96.06 94 GLU A C 1
ATOM 703 O O . GLU A 1 94 ? -0.611 -14.687 -3.976 1.00 96.06 94 GLU A O 1
ATOM 708 N N . SER A 1 95 ? -2.180 -13.104 -3.863 1.00 92.81 95 SER A N 1
ATOM 709 C CA . SER A 1 95 ? -1.830 -12.484 -5.140 1.00 92.81 95 SER A CA 1
ATOM 710 C C . SER A 1 95 ? -2.234 -11.015 -5.192 1.00 92.81 95 SER A C 1
ATOM 712 O O . SER A 1 95 ? -3.222 -10.604 -4.575 1.00 92.81 95 SER A O 1
ATOM 714 N N . ALA A 1 96 ? -1.542 -10.247 -6.034 1.00 90.19 96 ALA A N 1
ATOM 715 C CA . ALA A 1 96 ? -1.895 -8.866 -6.349 1.00 90.19 96 ALA A CA 1
ATOM 716 C C . ALA A 1 96 ? -3.333 -8.726 -6.891 1.00 90.19 96 ALA A C 1
ATOM 718 O O . ALA A 1 96 ? -3.985 -7.712 -6.658 1.00 90.19 96 ALA A O 1
ATOM 719 N N . GLU A 1 97 ? -3.870 -9.746 -7.575 1.00 90.62 97 GLU A N 1
ATOM 720 C CA . GLU A 1 97 ? -5.269 -9.736 -8.018 1.00 90.62 97 GLU A CA 1
ATOM 721 C C . GLU A 1 97 ? -6.247 -9.798 -6.834 1.00 90.62 97 GLU A C 1
ATOM 723 O O . GLU A 1 97 ? -7.230 -9.054 -6.820 1.00 90.62 97 GLU A O 1
ATOM 728 N N . LEU A 1 98 ? -5.995 -10.653 -5.835 1.00 95.62 98 LEU A N 1
ATOM 729 C CA . LEU A 1 98 ? -6.810 -10.695 -4.615 1.00 95.62 98 LEU A CA 1
ATOM 730 C C . LEU A 1 98 ? -6.674 -9.401 -3.809 1.00 95.62 98 LEU A C 1
ATOM 732 O O . LEU A 1 98 ? -7.687 -8.871 -3.354 1.00 95.62 98 LEU A O 1
ATOM 736 N N . ALA A 1 99 ? -5.458 -8.861 -3.716 1.00 95.75 99 ALA A N 1
ATOM 737 C CA . ALA A 1 99 ? -5.187 -7.584 -3.066 1.00 95.75 99 ALA A CA 1
ATOM 738 C C . ALA A 1 99 ? -5.991 -6.442 -3.716 1.00 95.75 99 ALA A C 1
ATOM 740 O O . ALA A 1 99 ? -6.735 -5.730 -3.044 1.00 95.75 99 ALA A O 1
ATOM 741 N N . GLY A 1 100 ? -5.947 -6.323 -5.047 1.00 94.50 100 GLY A N 1
ATOM 742 C CA . GLY A 1 100 ? -6.738 -5.327 -5.767 1.00 94.50 100 GLY A CA 1
ATOM 743 C C . GLY A 1 100 ? -8.252 -5.562 -5.669 1.00 94.50 100 GLY A C 1
ATOM 744 O O . GLY A 1 100 ? -9.016 -4.601 -5.614 1.00 94.50 100 GLY A O 1
ATOM 745 N N . LYS A 1 101 ? -8.718 -6.822 -5.608 1.00 95.56 101 LYS A N 1
ATOM 746 C CA . LYS A 1 101 ? -10.143 -7.134 -5.386 1.00 95.56 101 LYS A CA 1
ATOM 747 C C . LYS A 1 101 ? -10.593 -6.674 -4.003 1.00 95.56 101 LYS A C 1
ATOM 749 O O . LYS A 1 101 ? -11.709 -6.175 -3.886 1.00 95.56 101 LYS A O 1
ATOM 754 N N . ALA A 1 102 ? -9.743 -6.830 -2.989 1.00 96.94 102 ALA A N 1
ATOM 755 C CA . ALA A 1 102 ? -10.005 -6.338 -1.645 1.00 96.94 102 ALA A CA 1
ATOM 756 C C . ALA A 1 102 ? -10.157 -4.813 -1.647 1.00 96.94 102 ALA A C 1
ATOM 758 O O . ALA A 1 102 ? -11.190 -4.326 -1.204 1.00 96.94 102 ALA A O 1
ATOM 759 N N . VAL A 1 103 ? -9.231 -4.083 -2.285 1.00 96.56 103 VAL A N 1
ATOM 760 C CA . VAL A 1 103 ? -9.337 -2.622 -2.467 1.00 96.56 103 VAL A CA 1
ATOM 761 C C . VAL A 1 103 ? -10.669 -2.242 -3.121 1.00 96.56 103 VAL A C 1
ATOM 763 O O . VAL A 1 103 ? -11.432 -1.461 -2.562 1.00 96.56 103 VAL A O 1
ATOM 766 N N . VAL A 1 104 ? -11.019 -2.841 -4.264 1.00 94.44 104 VAL A N 1
ATOM 767 C CA . VAL A 1 104 ? -12.289 -2.533 -4.950 1.00 94.44 104 VAL A CA 1
ATOM 768 C C . VAL A 1 104 ? -13.503 -2.818 -4.061 1.00 94.44 104 VAL A C 1
ATOM 770 O O . VAL A 1 104 ? -14.444 -2.022 -4.046 1.00 94.44 104 VAL A O 1
ATOM 773 N N . LYS A 1 105 ? -13.501 -3.929 -3.312 1.00 95.88 105 LYS A N 1
ATOM 774 C CA . LYS A 1 105 ? -14.595 -4.260 -2.392 1.00 95.88 105 LYS A CA 1
ATOM 775 C C . LYS A 1 105 ? -14.706 -3.265 -1.238 1.00 95.88 105 LYS A C 1
ATOM 777 O O . LYS A 1 105 ? -15.828 -2.885 -0.926 1.00 95.88 105 LYS A O 1
ATOM 782 N N . THR A 1 106 ? -13.591 -2.829 -0.652 1.00 97.00 106 THR A N 1
ATOM 783 C CA . THR A 1 106 ? -13.570 -1.819 0.417 1.00 97.00 106 THR A CA 1
ATOM 784 C C . THR A 1 106 ? -14.210 -0.513 -0.047 1.00 97.00 106 THR A C 1
ATOM 786 O O . THR A 1 106 ? -15.137 -0.020 0.586 1.00 97.00 106 THR A O 1
ATOM 789 N N . PHE A 1 107 ? -13.810 -0.002 -1.213 1.00 94.06 107 PHE A N 1
ATOM 790 C CA . PHE A 1 107 ? -14.436 1.199 -1.778 1.00 94.06 107 PHE A CA 1
ATOM 791 C C . PHE A 1 107 ? -15.922 0.971 -2.102 1.00 94.06 107 PHE A C 1
ATOM 793 O O . PHE A 1 107 ? -16.761 1.839 -1.869 1.00 94.06 107 PHE A O 1
ATOM 800 N N . SER A 1 108 ? -16.277 -0.218 -2.602 1.00 93.94 108 SER A N 1
ATOM 801 C CA . SER A 1 108 ? -17.669 -0.568 -2.926 1.00 93.94 108 SER A CA 1
ATOM 802 C C . SER A 1 108 ? -18.560 -0.743 -1.691 1.00 93.94 108 SER A C 1
ATOM 804 O O . SER A 1 108 ? -19.779 -0.654 -1.820 1.00 93.94 108 SER A O 1
ATOM 806 N N . SER A 1 109 ? -17.987 -0.986 -0.507 1.00 95.12 109 SER A N 1
ATOM 807 C CA . SER A 1 109 ? -18.733 -1.051 0.755 1.00 95.12 109 SER A CA 1
ATOM 808 C C . SER A 1 109 ? -19.013 0.330 1.356 1.00 95.12 109 SER A C 1
ATOM 810 O O . SER A 1 109 ? -19.634 0.414 2.413 1.00 95.12 109 SER A O 1
ATOM 812 N N . GLY A 1 110 ? -18.565 1.404 0.696 1.00 93.00 110 GLY A N 1
ATOM 813 C CA . GLY A 1 110 ? -18.748 2.786 1.137 1.00 93.00 110 GLY A CA 1
ATOM 814 C C . GLY A 1 110 ? -17.634 3.313 2.041 1.00 93.00 110 GLY A C 1
ATOM 815 O O . GLY A 1 110 ? -17.679 4.484 2.410 1.00 93.00 110 GLY A O 1
ATOM 816 N N . VAL A 1 111 ? -16.625 2.497 2.366 1.00 94.62 111 VAL A N 1
ATOM 817 C CA . VAL A 1 111 ? -15.450 2.966 3.108 1.00 94.62 111 VAL A CA 1
ATOM 818 C C . VAL A 1 111 ? -14.473 3.600 2.129 1.00 94.62 111 VAL A C 1
ATOM 820 O O . VAL A 1 111 ? -14.048 2.962 1.167 1.00 94.62 1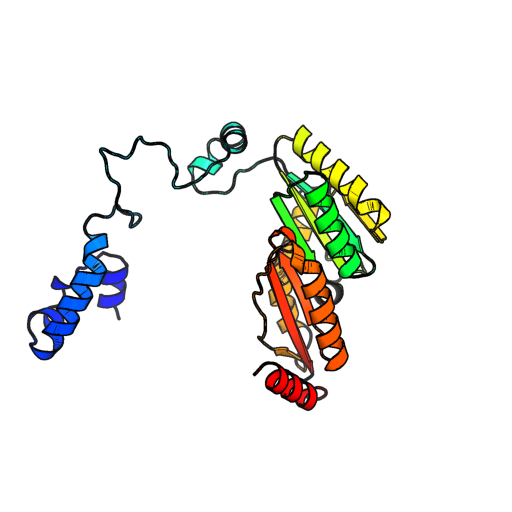11 VAL A O 1
ATOM 823 N N . VAL A 1 112 ? -14.090 4.846 2.397 1.00 93.00 112 VAL A N 1
ATOM 824 C CA . VAL A 1 112 ? -13.043 5.555 1.656 1.00 93.00 112 VAL A CA 1
ATOM 825 C C . VAL A 1 112 ? -11.851 5.734 2.598 1.00 93.00 112 VAL A C 1
ATOM 827 O O . VAL A 1 112 ? -11.920 6.584 3.483 1.00 93.00 112 VAL A O 1
ATOM 830 N N . PRO A 1 113 ? -10.791 4.918 2.461 1.00 94.81 113 PRO A N 1
ATOM 831 C CA . PRO A 1 113 ? -9.577 5.067 3.258 1.00 94.81 113 PRO A CA 1
ATOM 832 C C . PRO A 1 113 ? -8.926 6.443 3.054 1.00 94.81 113 PRO A C 1
ATOM 834 O O . PRO A 1 113 ? -8.906 6.949 1.931 1.00 94.81 113 PRO A O 1
ATOM 837 N N . SER A 1 114 ? -8.344 7.008 4.114 1.00 92.62 114 SER A N 1
ATOM 838 C CA . SER A 1 114 ? -7.487 8.200 4.041 1.00 92.62 114 SER A CA 1
ATOM 839 C C . SER A 1 114 ? -6.166 7.896 3.328 1.00 92.62 114 SER A C 1
ATOM 841 O O . SER A 1 114 ? -5.632 8.746 2.619 1.00 92.62 114 SER A O 1
ATOM 843 N N . ALA A 1 115 ? -5.676 6.659 3.458 1.00 94.38 115 ALA A N 1
ATOM 844 C CA . ALA A 1 115 ? -4.591 6.117 2.652 1.00 94.38 115 ALA A CA 1
ATOM 845 C C . ALA A 1 115 ? -4.858 4.651 2.295 1.00 94.38 115 ALA A C 1
ATOM 847 O O . ALA A 1 115 ? -5.373 3.872 3.099 1.00 94.38 115 ALA A O 1
ATOM 848 N N . CYS A 1 116 ? -4.486 4.251 1.081 1.00 97.31 116 CYS A N 1
ATOM 849 C CA . CYS A 1 116 ? -4.589 2.867 0.637 1.00 97.31 116 CYS A CA 1
ATOM 850 C C . CYS A 1 116 ? -3.382 2.522 -0.239 1.00 97.31 116 CYS A C 1
ATOM 852 O O . CYS A 1 116 ? -3.315 2.917 -1.405 1.00 97.31 116 CYS A O 1
ATOM 854 N N . GLU A 1 117 ? -2.427 1.795 0.344 1.00 97.00 117 GLU A N 1
ATOM 855 C CA . GLU A 1 117 ? -1.134 1.487 -0.271 1.00 97.00 117 GLU A CA 1
ATOM 856 C C . GLU A 1 117 ? -0.991 0.014 -0.604 1.00 97.00 117 GLU A C 1
ATOM 858 O O . GLU A 1 117 ? -1.398 -0.832 0.187 1.00 97.00 117 GLU A O 1
ATOM 863 N N . ILE A 1 118 ? -0.291 -0.295 -1.695 1.00 95.62 118 ILE A N 1
ATOM 864 C CA . ILE A 1 118 ? 0.213 -1.643 -1.969 1.00 95.62 118 ILE A CA 1
ATOM 865 C C . ILE A 1 118 ? 1.721 -1.738 -1.719 1.00 95.62 118 ILE A C 1
ATOM 867 O O . ILE A 1 118 ? 2.491 -0.832 -2.046 1.00 95.62 118 ILE A O 1
ATOM 871 N N . LEU A 1 119 ? 2.131 -2.873 -1.161 1.00 94.94 119 LEU A N 1
ATOM 872 C CA . LEU A 1 119 ? 3.490 -3.399 -1.141 1.00 94.94 119 LEU A CA 1
ATOM 873 C C . LEU A 1 119 ? 3.422 -4.823 -1.686 1.00 94.94 119 LEU A C 1
ATOM 875 O O . LEU A 1 119 ? 3.078 -5.753 -0.955 1.00 94.94 119 LEU A O 1
ATOM 879 N N . ASP A 1 120 ? 3.697 -5.003 -2.975 1.00 92.62 120 ASP A N 1
ATOM 880 C CA . ASP A 1 120 ? 3.657 -6.339 -3.561 1.00 92.62 120 ASP A CA 1
ATOM 881 C C . ASP A 1 120 ? 4.744 -7.261 -2.991 1.00 92.62 120 ASP A C 1
ATOM 883 O O . ASP A 1 120 ? 5.681 -6.839 -2.304 1.00 92.62 120 ASP A O 1
ATOM 887 N N . ARG A 1 121 ? 4.634 -8.552 -3.295 1.00 92.31 121 ARG A N 1
ATOM 888 C CA . ARG A 1 121 ? 5.546 -9.576 -2.776 1.00 92.31 121 ARG A CA 1
ATOM 889 C C . ARG A 1 121 ? 7.011 -9.281 -3.064 1.00 92.31 121 ARG A C 1
ATOM 891 O O . ARG A 1 121 ? 7.866 -9.559 -2.225 1.00 92.31 121 ARG A O 1
ATOM 898 N N . VAL A 1 122 ? 7.315 -8.741 -4.241 1.00 89.50 122 VAL A N 1
ATOM 899 C CA . VAL A 1 122 ? 8.694 -8.410 -4.615 1.00 89.50 122 VAL A CA 1
ATOM 900 C C . VAL A 1 122 ? 9.196 -7.247 -3.755 1.00 89.50 122 VAL A C 1
ATOM 902 O O . VAL A 1 122 ? 10.287 -7.339 -3.191 1.00 89.50 122 VAL A O 1
ATOM 905 N N . SER A 1 123 ? 8.377 -6.206 -3.565 1.00 90.56 123 SER A N 1
ATOM 906 C CA . SER A 1 123 ? 8.673 -5.085 -2.658 1.00 90.56 123 SER A CA 1
ATOM 907 C C . SER A 1 123 ? 8.889 -5.562 -1.223 1.00 90.56 123 SER A C 1
ATOM 909 O O . SER A 1 123 ? 9.843 -5.152 -0.561 1.00 90.56 123 SER A O 1
ATOM 911 N N . LEU A 1 124 ? 8.038 -6.472 -0.746 1.00 92.56 124 LEU A N 1
ATOM 912 C CA . LEU A 1 124 ? 8.119 -7.041 0.595 1.00 92.56 124 LEU A CA 1
ATOM 913 C C . LEU A 1 124 ? 9.417 -7.836 0.800 1.00 92.56 124 LEU A C 1
ATOM 915 O O . LEU A 1 124 ? 10.107 -7.649 1.801 1.00 92.56 124 LEU A O 1
ATOM 919 N N . GLN A 1 125 ? 9.792 -8.674 -0.170 1.00 89.75 125 GLN A N 1
ATOM 920 C CA . GLN A 1 125 ? 11.049 -9.426 -0.139 1.00 89.75 125 GLN A CA 1
ATOM 921 C C . GLN A 1 125 ? 12.270 -8.503 -0.129 1.00 89.75 125 GLN A C 1
ATOM 923 O O . GLN A 1 125 ? 13.230 -8.758 0.597 1.00 89.75 125 GLN A O 1
ATOM 928 N N . VAL A 1 126 ? 12.239 -7.431 -0.921 1.00 87.88 126 VAL A N 1
ATOM 929 C CA . VAL A 1 126 ? 13.280 -6.397 -0.945 1.00 87.88 126 VAL A CA 1
ATOM 930 C C . VAL A 1 126 ? 13.410 -5.749 0.433 1.00 87.88 126 VAL A C 1
ATOM 932 O O . VAL A 1 126 ? 14.495 -5.750 1.014 1.00 87.88 126 VAL A O 1
ATOM 935 N N . LEU A 1 127 ? 12.306 -5.274 1.008 1.00 90.75 127 LEU A N 1
ATOM 936 C CA . LEU A 1 127 ? 12.307 -4.670 2.339 1.00 90.75 127 LEU A CA 1
ATOM 937 C C . LEU A 1 127 ? 12.837 -5.631 3.411 1.00 90.75 127 LEU A C 1
ATOM 939 O O . LEU A 1 127 ? 13.710 -5.253 4.186 1.00 90.75 127 LEU A O 1
ATOM 943 N N . LYS A 1 128 ? 12.386 -6.890 3.419 1.00 90.62 128 LYS A N 1
ATOM 944 C CA . LYS A 1 128 ? 12.832 -7.900 4.394 1.00 90.62 128 LYS A CA 1
ATOM 945 C C . LYS A 1 128 ? 14.300 -8.293 4.246 1.00 90.62 128 LYS A C 1
ATOM 947 O O . LYS A 1 128 ? 14.934 -8.647 5.234 1.00 90.62 128 LYS A O 1
ATOM 952 N N . ARG A 1 129 ? 14.860 -8.236 3.034 1.00 87.94 129 ARG A N 1
ATOM 953 C CA . ARG A 1 129 ? 16.308 -8.408 2.829 1.00 87.94 129 ARG A CA 1
ATOM 954 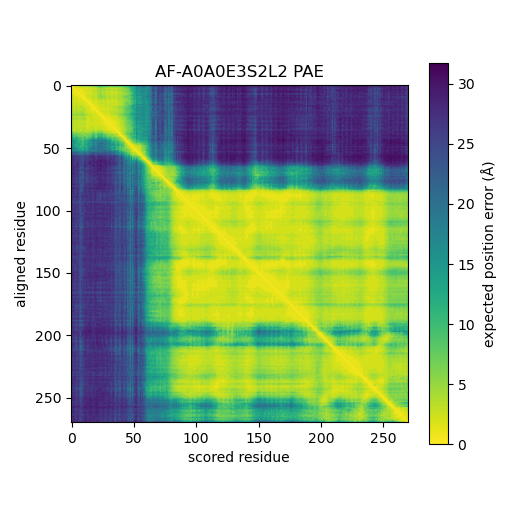C C . ARG A 1 129 ? 17.103 -7.212 3.337 1.00 87.94 129 ARG A C 1
ATOM 956 O O . ARG A 1 129 ? 18.234 -7.398 3.770 1.00 87.94 129 ARG A O 1
ATOM 963 N N . TYR A 1 130 ? 16.532 -6.012 3.253 1.00 87.69 130 TYR A N 1
ATOM 964 C CA . TYR A 1 130 ? 17.173 -4.793 3.737 1.00 87.69 130 TYR A CA 1
ATOM 965 C C . TYR A 1 130 ? 17.198 -4.762 5.266 1.00 87.69 130 TYR A C 1
ATOM 967 O O . TYR A 1 130 ? 18.244 -4.514 5.860 1.00 87.69 130 TYR A O 1
ATOM 975 N N . ASP A 1 131 ? 16.058 -5.050 5.893 1.00 89.94 131 ASP A N 1
ATOM 976 C CA . ASP A 1 131 ? 15.949 -5.237 7.334 1.00 89.94 131 ASP A CA 1
ATOM 977 C C . ASP A 1 131 ? 14.902 -6.326 7.648 1.00 89.94 131 ASP A C 1
ATOM 979 O O . ASP A 1 131 ? 13.699 -6.128 7.429 1.00 89.94 131 ASP A O 1
ATOM 983 N N . PRO A 1 132 ? 15.322 -7.491 8.175 1.00 90.19 132 PRO A N 1
ATOM 984 C CA . PRO A 1 132 ? 14.403 -8.580 8.495 1.00 90.19 132 PRO A CA 1
ATOM 985 C C . PRO A 1 132 ? 13.446 -8.238 9.649 1.00 90.19 132 PRO A C 1
ATOM 987 O O . PRO A 1 132 ? 12.399 -8.881 9.773 1.00 90.19 132 PRO A O 1
ATOM 990 N N . ASN A 1 133 ? 13.765 -7.222 10.462 1.00 91.81 133 ASN A N 1
ATOM 991 C CA . ASN A 1 133 ? 12.991 -6.830 11.643 1.00 91.81 133 ASN A CA 1
ATOM 992 C C . ASN A 1 133 ? 11.830 -5.876 11.335 1.00 91.81 133 ASN A C 1
ATOM 994 O O . ASN A 1 133 ? 11.061 -5.555 12.241 1.00 91.81 133 ASN A O 1
ATOM 998 N N . LEU A 1 134 ? 11.672 -5.431 10.082 1.00 92.31 134 LEU A N 1
ATOM 999 C CA . LEU A 1 134 ? 10.548 -4.575 9.694 1.00 92.31 134 LEU A CA 1
ATOM 1000 C C . LEU A 1 134 ? 9.218 -5.246 10.041 1.00 92.31 134 LEU A C 1
ATOM 1002 O O . LEU A 1 134 ? 9.036 -6.441 9.779 1.00 92.31 134 LEU A O 1
ATOM 1006 N N . VAL A 1 135 ? 8.270 -4.468 10.571 1.00 92.75 135 VAL A N 1
ATOM 1007 C CA . VAL A 1 135 ? 6.958 -4.950 11.040 1.00 92.75 135 VAL A CA 1
ATOM 1008 C C . VAL A 1 135 ? 5.994 -5.185 9.872 1.00 92.75 135 VAL A C 1
ATOM 1010 O O . VAL A 1 135 ? 4.899 -4.646 9.795 1.00 92.75 135 VAL A O 1
ATOM 1013 N N . LEU A 1 136 ? 6.423 -6.012 8.926 1.00 94.00 136 LEU A N 1
ATOM 1014 C CA . LEU A 1 136 ? 5.666 -6.422 7.753 1.00 94.00 136 LEU A CA 1
ATOM 1015 C C . LEU A 1 136 ? 5.506 -7.951 7.736 1.00 94.00 136 LEU A C 1
ATOM 1017 O O . LEU A 1 136 ? 6.339 -8.654 8.329 1.00 94.00 136 LEU A O 1
ATOM 1021 N N . PRO A 1 137 ? 4.476 -8.482 7.052 1.00 92.69 137 PRO A N 1
ATOM 1022 C CA . PRO A 1 137 ? 4.309 -9.916 6.827 1.00 92.69 137 PRO A CA 1
ATOM 1023 C C . PRO A 1 137 ? 5.551 -10.566 6.202 1.00 92.69 137 PRO A C 1
ATOM 1025 O O . PRO A 1 137 ? 6.397 -9.896 5.611 1.00 92.69 137 PRO A O 1
ATOM 1028 N N . ALA A 1 138 ? 5.685 -11.884 6.351 1.00 86.31 138 ALA A N 1
ATOM 1029 C CA . ALA A 1 138 ? 6.800 -12.618 5.753 1.00 86.31 138 ALA A CA 1
ATOM 1030 C C . ALA A 1 138 ? 6.624 -12.804 4.236 1.00 86.31 138 ALA A C 1
ATOM 1032 O O . ALA A 1 138 ? 7.600 -12.754 3.492 1.00 86.31 138 ALA A O 1
ATOM 1033 N N . GLU A 1 139 ? 5.383 -13.004 3.787 1.00 90.12 139 GLU A N 1
ATOM 1034 C CA . GLU A 1 139 ? 5.040 -13.327 2.403 1.00 90.12 139 GLU A CA 1
ATOM 1035 C C . GLU A 1 139 ? 3.703 -12.693 1.995 1.00 90.12 139 GLU A C 1
ATOM 1037 O O . GLU A 1 139 ? 2.946 -12.201 2.835 1.00 90.12 139 GLU A O 1
ATOM 1042 N N . GLY A 1 1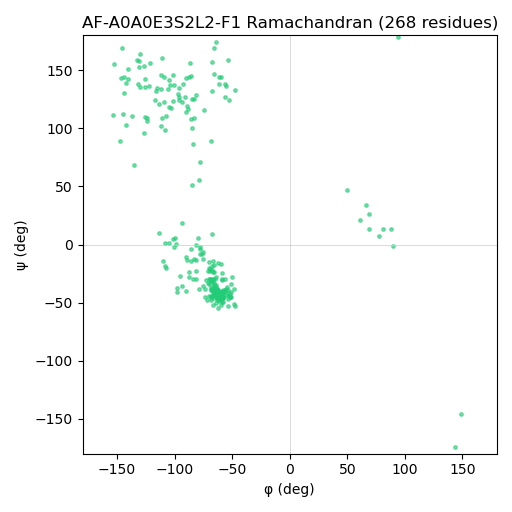40 ? 3.413 -12.747 0.693 1.00 94.19 140 GLY A N 1
ATOM 1043 C CA . GLY A 1 140 ? 2.188 -12.222 0.093 1.00 94.19 140 GLY A CA 1
ATOM 1044 C C . GLY A 1 140 ? 2.322 -10.800 -0.447 1.00 94.19 140 GLY A C 1
ATOM 1045 O O . GLY A 1 140 ? 3.383 -10.183 -0.385 1.00 94.19 140 GLY A O 1
ATOM 1046 N N . ASP A 1 141 ? 1.226 -10.317 -1.020 1.00 95.75 141 ASP A N 1
ATOM 1047 C CA . ASP A 1 141 ? 1.043 -8.931 -1.446 1.00 95.75 141 ASP A CA 1
ATOM 1048 C C . ASP A 1 141 ? 0.296 -8.188 -0.339 1.00 95.75 141 ASP A C 1
ATOM 1050 O O . ASP A 1 141 ? -0.747 -8.655 0.114 1.00 95.75 141 ASP A O 1
ATOM 1054 N N . VAL A 1 142 ? 0.827 -7.066 0.138 1.00 97.69 142 VAL A N 1
ATOM 1055 C CA . VAL A 1 142 ? 0.307 -6.365 1.318 1.00 97.69 142 VAL A CA 1
ATOM 1056 C C . VAL A 1 142 ? -0.444 -5.114 0.900 1.00 97.69 142 VAL A C 1
ATOM 1058 O O . VAL A 1 142 ? 0.063 -4.331 0.100 1.00 97.69 142 VAL A O 1
ATOM 1061 N N . ILE A 1 143 ? -1.627 -4.911 1.478 1.00 98.25 143 ILE A N 1
ATOM 1062 C CA . ILE A 1 143 ? -2.355 -3.647 1.422 1.00 98.25 143 ILE A CA 1
ATOM 1063 C C . ILE A 1 143 ? -2.381 -3.014 2.811 1.00 98.25 143 ILE A C 1
ATOM 1065 O O . ILE A 1 143 ? -2.668 -3.683 3.809 1.00 98.25 143 ILE A O 1
ATOM 1069 N N . LEU A 1 144 ? -2.087 -1.720 2.855 1.00 98.44 144 LEU A N 1
ATOM 1070 C CA . LEU A 1 144 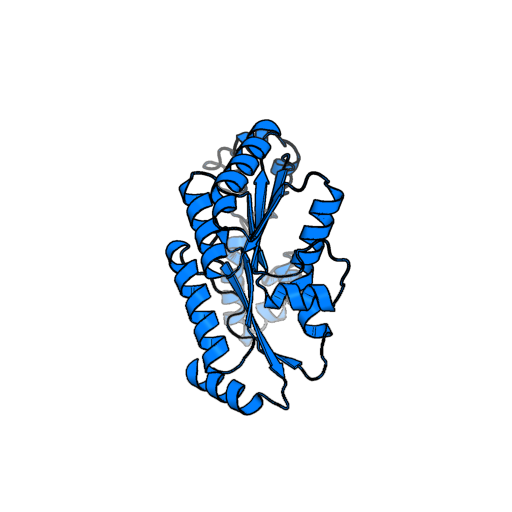? -2.239 -0.869 4.028 1.00 98.44 144 LEU A CA 1
ATOM 1071 C C . LEU A 1 144 ? -3.476 -0.002 3.817 1.00 98.44 144 LEU A C 1
ATOM 1073 O O . LEU A 1 144 ? -3.510 0.765 2.860 1.00 98.44 144 LEU A O 1
ATOM 1077 N N . PHE A 1 145 ? -4.475 -0.130 4.683 1.00 98.44 145 PHE A N 1
ATOM 1078 C CA . PHE A 1 145 ? -5.668 0.712 4.693 1.00 98.44 145 PHE A CA 1
ATOM 1079 C C . PHE A 1 145 ? -5.635 1.593 5.935 1.00 98.44 145 PHE A C 1
ATOM 1081 O O . PHE A 1 145 ? -5.824 1.096 7.045 1.00 98.44 145 PHE A O 1
ATOM 1088 N N . GLU A 1 146 ? -5.396 2.885 5.759 1.00 97.50 146 GLU A N 1
ATOM 1089 C CA . GLU A 1 146 ? -5.575 3.865 6.824 1.00 97.50 146 GLU A CA 1
ATOM 1090 C C . GLU A 1 146 ? -6.951 4.509 6.694 1.00 97.50 146 GLU A C 1
ATOM 1092 O O . GLU A 1 146 ? -7.383 4.860 5.598 1.00 97.50 146 GLU A O 1
ATOM 1097 N N . VAL A 1 147 ? -7.648 4.629 7.815 1.00 95.88 147 VAL A N 1
ATOM 1098 C CA . VAL A 1 147 ? -8.917 5.349 7.932 1.00 95.88 147 VAL A CA 1
ATOM 1099 C C . VAL A 1 147 ? -8.780 6.377 9.044 1.00 95.88 147 VAL A C 1
ATOM 1101 O O . VAL A 1 147 ? -8.146 6.103 10.065 1.00 95.88 147 VAL A O 1
ATOM 1104 N N . ASP A 1 148 ? -9.375 7.548 8.859 1.00 91.62 148 ASP A N 1
ATOM 1105 C CA . ASP A 1 148 ? -9.317 8.650 9.810 1.00 91.62 148 ASP A CA 1
ATOM 1106 C C . ASP A 1 148 ? -10.711 9.213 10.128 1.00 91.62 148 ASP A C 1
ATOM 1108 O O . ASP A 1 148 ? -11.712 8.917 9.470 1.00 91.62 148 ASP A O 1
ATOM 1112 N N . GLY A 1 149 ? -10.797 9.978 11.214 1.00 88.00 149 GLY A N 1
ATOM 1113 C CA . GLY A 1 149 ? -12.021 10.650 11.642 1.00 88.00 149 GLY A CA 1
ATOM 1114 C C . GLY A 1 149 ? -12.092 10.787 13.157 1.00 88.00 149 GLY A C 1
ATOM 1115 O O . GLY A 1 149 ? -11.081 10.961 13.825 1.00 88.00 149 GLY A O 1
ATOM 1116 N N . THR A 1 150 ? -13.295 10.707 13.724 1.00 88.94 150 THR A N 1
ATOM 1117 C CA . THR A 1 150 ? -13.439 10.529 15.179 1.00 88.94 150 THR A CA 1
ATOM 1118 C C . THR A 1 150 ? -12.933 9.143 15.591 1.00 88.94 150 THR A C 1
ATOM 1120 O O . THR A 1 150 ? -12.958 8.221 14.780 1.00 88.94 150 THR A O 1
ATOM 1123 N N . GLU A 1 151 ? -12.543 8.954 16.854 1.00 89.06 151 GLU A N 1
ATOM 1124 C CA . GLU A 1 151 ? -12.091 7.643 17.355 1.00 89.06 151 GLU A CA 1
ATOM 1125 C C . GLU A 1 151 ? -13.102 6.519 17.055 1.00 89.06 151 GLU A C 1
ATOM 1127 O O . GLU A 1 151 ? -12.723 5.442 16.596 1.00 89.06 151 GLU A O 1
ATOM 1132 N N . THR A 1 152 ? -14.398 6.790 17.248 1.00 92.94 152 THR A N 1
ATOM 1133 C CA . THR A 1 152 ? -15.477 5.838 16.954 1.00 92.94 152 THR A CA 1
ATOM 1134 C C . THR A 1 152 ? -15.599 5.570 15.456 1.00 92.94 152 THR A C 1
ATOM 1136 O O . THR A 1 152 ? -15.534 4.415 15.049 1.00 92.94 152 THR A O 1
ATOM 1139 N N . SER A 1 153 ? -15.703 6.612 14.624 1.00 92.94 153 SER A N 1
ATOM 1140 C CA . SER A 1 153 ? -15.887 6.433 13.176 1.00 92.94 153 SER A CA 1
ATOM 1141 C C . SER A 1 153 ? -14.682 5.768 12.507 1.00 92.94 153 SER A C 1
ATOM 1143 O O . SER A 1 153 ? -14.852 4.941 11.616 1.00 92.94 153 SER A O 1
ATOM 1145 N N . ALA A 1 154 ? -13.462 6.103 12.938 1.00 94.12 154 ALA A N 1
ATOM 1146 C CA . ALA A 1 154 ? -12.244 5.484 12.423 1.00 94.12 154 ALA A CA 1
ATOM 1147 C C . ALA A 1 154 ? -12.171 4.000 12.817 1.00 94.12 154 ALA A C 1
ATOM 1149 O O . ALA A 1 154 ? -11.782 3.163 12.002 1.00 94.12 154 ALA A O 1
ATOM 1150 N N . ARG A 1 155 ? -12.590 3.645 14.042 1.00 96.38 155 ARG A N 1
ATOM 1151 C CA . ARG A 1 155 ? -12.644 2.243 14.476 1.00 96.38 155 ARG A CA 1
ATOM 1152 C C . ARG A 1 155 ? -13.713 1.444 13.729 1.00 96.38 155 ARG A C 1
ATOM 1154 O O . ARG A 1 155 ? -13.397 0.368 13.234 1.00 96.38 155 ARG A O 1
ATOM 1161 N N . GLU A 1 156 ? -14.916 1.989 13.566 1.00 97.19 156 GLU A N 1
ATOM 1162 C CA . GLU A 1 156 ? -15.996 1.362 12.785 1.00 97.19 156 GLU A CA 1
ATOM 1163 C C . GLU A 1 156 ? -15.582 1.133 11.322 1.00 97.19 156 GLU A C 1
ATOM 1165 O O . GLU A 1 156 ? -15.758 0.039 10.783 1.00 97.19 156 GLU A O 1
ATOM 1170 N N . ALA A 1 157 ? -14.959 2.132 10.688 1.00 97.69 157 ALA A N 1
ATOM 1171 C CA . ALA A 1 157 ? -14.449 2.003 9.326 1.00 97.69 157 ALA A CA 1
ATOM 1172 C C . ALA A 1 157 ? -13.362 0.919 9.223 1.00 97.69 157 ALA A C 1
ATOM 1174 O O . ALA A 1 157 ? -13.371 0.124 8.283 1.00 97.69 157 ALA A O 1
ATOM 1175 N N . ALA A 1 158 ? -12.450 0.840 10.197 1.00 98.25 158 ALA A N 1
ATOM 1176 C CA . ALA A 1 158 ? -11.409 -0.185 10.228 1.00 98.25 158 ALA A CA 1
ATOM 1177 C C . ALA A 1 158 ? -11.986 -1.600 10.409 1.00 98.25 158 ALA A C 1
ATOM 1179 O O . ALA A 1 158 ? -11.548 -2.537 9.738 1.00 98.25 158 ALA A O 1
ATOM 1180 N N . GLU A 1 159 ? -12.992 -1.762 11.269 1.00 98.25 159 GLU A N 1
ATOM 1181 C CA . GLU A 1 159 ? -13.704 -3.031 11.462 1.00 98.25 159 GLU A CA 1
ATOM 1182 C C . GLU A 1 159 ? -14.429 -3.465 10.182 1.00 98.25 159 GLU A C 1
ATOM 1184 O O . GLU A 1 159 ? -14.326 -4.625 9.776 1.00 98.25 159 GLU A O 1
ATOM 1189 N N . GLN A 1 160 ? -15.059 -2.526 9.472 1.00 98.44 160 GLN A N 1
ATOM 1190 C CA . GLN A 1 160 ? -15.685 -2.802 8.180 1.00 98.44 160 GLN A CA 1
ATOM 1191 C C . GLN A 1 160 ? -14.652 -3.201 7.109 1.00 98.44 160 GLN A C 1
ATOM 1193 O O . GLN A 1 160 ? -14.883 -4.143 6.346 1.00 98.44 160 GLN A O 1
ATOM 1198 N N . VAL A 1 161 ? -13.485 -2.542 7.060 1.00 98.62 161 VAL A N 1
ATOM 1199 C CA . VAL A 1 161 ? -12.369 -2.957 6.185 1.00 98.62 161 VAL A CA 1
ATOM 1200 C C . VAL A 1 161 ? -11.948 -4.387 6.511 1.00 98.62 161 VAL A C 1
ATOM 1202 O O . VAL A 1 161 ? -11.764 -5.196 5.598 1.00 98.62 161 VAL A O 1
ATOM 1205 N N . MET A 1 162 ? -11.818 -4.722 7.797 1.00 98.56 162 MET A N 1
ATOM 1206 C CA . MET A 1 162 ? -11.469 -6.074 8.221 1.00 98.56 162 MET A CA 1
ATOM 1207 C C . MET A 1 162 ? -12.500 -7.110 7.772 1.00 98.56 162 MET A C 1
ATOM 1209 O O . MET A 1 162 ? -12.113 -8.140 7.220 1.00 98.56 162 MET A O 1
ATOM 1213 N N . GLU A 1 163 ? -13.790 -6.837 7.959 1.00 98.38 163 GLU A N 1
ATOM 1214 C CA . GLU A 1 163 ? -14.878 -7.728 7.544 1.00 98.38 163 GLU A CA 1
ATOM 1215 C C . GLU A 1 163 ? -14.852 -7.989 6.030 1.00 98.38 163 GLU A C 1
ATOM 1217 O O . GLU A 1 163 ? -14.914 -9.137 5.585 1.00 98.38 163 GLU A O 1
ATOM 1222 N N . VAL A 1 164 ? -14.691 -6.931 5.230 1.00 98.06 164 VAL A N 1
ATOM 1223 C CA . VAL A 1 164 ? -14.685 -7.012 3.763 1.00 98.06 164 VAL A CA 1
ATOM 1224 C C . VAL A 1 164 ? -13.464 -7.768 3.228 1.00 98.06 164 VAL A C 1
ATOM 1226 O O . VAL A 1 164 ? -13.578 -8.535 2.263 1.00 98.06 164 VAL A O 1
ATOM 1229 N N . CYS A 1 165 ? -12.297 -7.548 3.834 1.00 98.00 165 CYS A N 1
ATOM 1230 C CA . CYS A 1 165 ? -11.023 -8.084 3.358 1.00 98.00 165 CYS A CA 1
ATOM 1231 C C . CYS A 1 165 ? -10.711 -9.487 3.895 1.00 98.00 165 CYS A C 1
ATOM 1233 O O . CYS A 1 165 ? -10.036 -10.249 3.201 1.00 98.00 165 CYS A O 1
ATOM 1235 N N . SER A 1 166 ? -11.221 -9.850 5.077 1.00 97.88 166 SER A N 1
ATOM 1236 C CA . SER A 1 166 ? -10.933 -11.127 5.750 1.00 97.88 166 SER A CA 1
ATOM 1237 C C . SER A 1 166 ? -11.126 -12.364 4.851 1.00 97.88 166 SER A C 1
ATOM 1239 O O . SER A 1 166 ? -10.197 -13.168 4.760 1.00 97.88 166 SER A O 1
ATOM 1241 N N . PRO A 1 167 ? -12.220 -12.498 4.065 1.00 97.81 167 PRO A N 1
ATOM 1242 C CA . PRO A 1 167 ? -12.423 -13.656 3.185 1.00 97.81 167 PRO A CA 1
ATOM 1243 C C . PRO A 1 167 ? -11.424 -13.778 2.023 1.00 97.81 167 PRO A C 1
ATOM 1245 O O . PRO A 1 167 ? -11.408 -14.800 1.341 1.00 97.81 167 PRO A O 1
ATOM 1248 N N . LEU A 1 168 ? -10.660 -12.722 1.731 1.00 97.38 168 LEU A N 1
ATOM 1249 C CA . LEU A 1 168 ? -9.681 -12.675 0.639 1.00 97.38 168 LEU A CA 1
ATOM 1250 C C . LEU A 1 168 ? -8.233 -12.720 1.148 1.00 97.38 168 LEU A C 1
ATOM 1252 O O . LEU A 1 168 ? -7.326 -13.002 0.364 1.00 97.38 168 LEU A O 1
ATOM 1256 N N . SER A 1 169 ? -8.011 -12.389 2.421 1.00 97.56 169 SER A N 1
ATOM 1257 C CA . SER A 1 169 ? -6.682 -12.209 3.001 1.00 97.56 169 SER A CA 1
ATOM 1258 C C . SER A 1 169 ? -6.087 -13.513 3.535 1.00 97.56 169 SER A C 1
ATOM 1260 O O . SER A 1 169 ? -6.789 -14.324 4.129 1.00 97.56 169 SER A O 1
ATOM 1262 N N . LEU A 1 170 ? -4.770 -13.667 3.398 1.00 96.81 170 LEU A N 1
ATOM 1263 C CA . LEU A 1 170 ? -3.980 -14.668 4.123 1.00 96.81 170 LEU A CA 1
ATOM 1264 C C . LEU A 1 170 ? -3.885 -14.315 5.608 1.00 96.81 170 LEU A C 1
ATOM 1266 O O . LEU A 1 170 ? -4.028 -15.165 6.481 1.00 96.81 170 LEU A O 1
ATOM 1270 N N . THR A 1 171 ? -3.624 -13.040 5.884 1.00 97.12 171 THR A N 1
ATOM 1271 C CA . THR A 1 171 ? -3.569 -12.480 7.233 1.00 97.12 171 THR A CA 1
ATOM 1272 C C . THR A 1 171 ? -4.127 -11.074 7.195 1.00 97.12 171 THR A C 1
ATOM 1274 O O . THR A 1 171 ? -3.847 -10.335 6.252 1.00 97.12 171 THR A O 1
ATOM 1277 N N . ILE A 1 172 ? -4.832 -10.670 8.240 1.00 97.75 172 ILE A N 1
ATOM 1278 C CA . ILE A 1 172 ? -5.325 -9.308 8.399 1.00 97.75 172 ILE A CA 1
ATOM 1279 C C . ILE A 1 172 ? -5.232 -8.910 9.865 1.00 97.75 172 ILE A C 1
ATOM 1281 O O . ILE A 1 172 ? -5.491 -9.731 10.746 1.00 97.75 172 ILE A O 1
ATOM 1285 N N . LYS A 1 173 ? -4.823 -7.670 10.134 1.00 96.94 173 LYS A N 1
ATOM 1286 C CA . LYS A 1 173 ? -4.750 -7.142 11.496 1.00 96.94 173 LYS A CA 1
ATOM 1287 C C . LYS A 1 173 ? -5.071 -5.654 11.544 1.00 96.94 173 LYS A C 1
ATOM 1289 O O . LYS A 1 173 ? -4.651 -4.901 10.664 1.00 96.94 173 LYS A O 1
ATOM 1294 N N . LEU A 1 174 ? -5.745 -5.249 12.613 1.00 98.00 174 LEU A N 1
ATOM 1295 C CA . LEU A 1 174 ? -5.799 -3.863 13.061 1.00 98.00 174 LEU A CA 1
ATOM 1296 C C . LEU A 1 174 ? -4.524 -3.556 13.855 1.00 98.00 174 LEU A C 1
ATOM 1298 O O . LEU A 1 174 ? -4.154 -4.308 14.757 1.00 98.00 174 LEU A O 1
ATOM 1302 N N . VAL A 1 175 ? -3.831 -2.480 13.498 1.00 97.38 175 VAL A N 1
ATOM 1303 C CA . VAL A 1 175 ? -2.628 -2.013 14.193 1.00 97.38 175 VAL A CA 1
ATOM 1304 C C . VAL A 1 175 ? -3.056 -1.120 15.356 1.00 97.38 175 VAL A C 1
ATOM 1306 O O . VAL A 1 175 ? -3.533 -0.009 15.144 1.00 97.38 175 VAL A O 1
ATOM 1309 N N . GLU A 1 176 ? -2.905 -1.619 16.584 1.00 92.44 176 GLU A N 1
ATOM 1310 C CA . GLU A 1 176 ? -3.373 -0.931 17.801 1.00 92.44 176 GLU A CA 1
ATOM 1311 C C . GLU A 1 176 ? -2.330 0.053 18.373 1.00 92.44 176 GLU A C 1
ATOM 1313 O O . GLU A 1 176 ? -2.684 0.985 19.088 1.00 92.44 176 GLU A O 1
ATOM 1318 N N . SER A 1 177 ? -1.035 -0.135 18.081 1.00 95.25 177 SER A N 1
ATOM 1319 C CA . SER A 1 177 ? 0.044 0.713 18.611 1.00 95.25 177 SER A CA 1
ATOM 1320 C C . SER A 1 177 ? 0.465 1.800 17.622 1.00 95.25 177 SER A C 1
ATOM 1322 O O . SER A 1 177 ? 0.854 1.498 16.495 1.00 95.25 177 SER A O 1
ATOM 1324 N N . GLU A 1 178 ? 0.519 3.054 18.080 1.00 92.50 178 GLU A N 1
ATOM 1325 C CA . GLU A 1 178 ? 1.059 4.182 17.301 1.00 92.50 178 GLU A CA 1
ATOM 1326 C C . GLU A 1 178 ? 2.503 3.938 16.843 1.00 92.50 178 GLU A C 1
ATOM 1328 O O . GLU A 1 178 ? 2.862 4.239 15.706 1.00 92.50 178 GLU A O 1
ATOM 1333 N N . LYS A 1 179 ? 3.333 3.335 17.707 1.00 95.00 179 LYS A N 1
ATOM 1334 C CA . LYS A 1 179 ? 4.718 2.990 17.361 1.00 95.00 179 LYS A CA 1
ATOM 1335 C C . LYS A 1 179 ? 4.757 1.984 16.212 1.00 95.00 179 LYS A C 1
ATOM 1337 O O . LYS A 1 179 ? 5.530 2.150 15.277 1.00 95.00 179 LYS A O 1
ATOM 1342 N N . GLU A 1 180 ? 3.930 0.945 16.284 1.00 96.12 180 GLU A N 1
ATOM 1343 C CA . GLU A 1 180 ? 3.862 -0.071 15.236 1.00 96.12 180 GLU A CA 1
ATOM 1344 C C . GLU A 1 180 ? 3.375 0.522 13.909 1.00 96.12 180 GLU A C 1
ATOM 1346 O O . GLU A 1 180 ? 3.950 0.240 12.859 1.00 96.12 180 GLU A O 1
ATOM 1351 N N . MET A 1 181 ? 2.364 1.392 13.957 1.00 96.06 181 MET A N 1
ATOM 1352 C CA . MET A 1 181 ? 1.871 2.120 12.788 1.00 96.06 181 MET A CA 1
ATOM 1353 C C . MET A 1 181 ? 2.977 2.978 12.157 1.00 96.06 181 MET A C 1
ATOM 1355 O O . MET A 1 181 ? 3.190 2.923 10.944 1.00 96.06 181 MET A O 1
ATOM 1359 N N . ALA A 1 182 ? 3.729 3.722 12.973 1.00 93.81 182 ALA A N 1
ATOM 1360 C CA . ALA A 1 182 ? 4.856 4.527 12.513 1.00 93.81 182 ALA A CA 1
ATOM 1361 C C . ALA A 1 182 ? 5.969 3.670 11.884 1.00 93.81 182 ALA A C 1
ATOM 1363 O O . ALA A 1 182 ? 6.494 4.031 10.827 1.00 93.81 182 ALA A O 1
ATOM 1364 N N . ASP A 1 183 ? 6.290 2.519 12.482 1.00 95.62 183 ASP A N 1
ATOM 1365 C CA . ASP A 1 183 ? 7.284 1.573 11.962 1.00 95.62 183 ASP A CA 1
ATOM 1366 C C . ASP A 1 183 ? 6.845 0.990 10.598 1.00 95.62 183 ASP A C 1
ATOM 1368 O O . ASP A 1 183 ? 7.655 0.894 9.669 1.00 95.62 183 ASP A O 1
ATOM 1372 N N . ILE A 1 184 ? 5.556 0.664 10.430 1.00 96.69 184 ILE A N 1
ATOM 1373 C CA . ILE A 1 184 ? 4.985 0.201 9.150 1.00 96.69 184 ILE A CA 1
ATOM 1374 C C . ILE A 1 184 ? 5.079 1.298 8.083 1.00 96.69 184 ILE A C 1
ATOM 1376 O O . ILE A 1 184 ? 5.542 1.047 6.964 1.00 96.69 184 ILE A O 1
ATOM 1380 N N . TRP A 1 185 ? 4.698 2.531 8.420 1.00 95.25 185 TRP A N 1
ATOM 1381 C CA . TRP A 1 185 ? 4.784 3.663 7.497 1.00 95.25 185 TRP A CA 1
ATOM 1382 C C . TRP A 1 185 ? 6.226 4.001 7.110 1.00 95.25 185 TRP A C 1
ATOM 1384 O O . TRP A 1 185 ? 6.497 4.330 5.950 1.00 95.25 185 TRP A O 1
ATOM 1394 N N . ALA A 1 186 ? 7.172 3.880 8.043 1.00 92.56 186 ALA A N 1
ATOM 1395 C CA . ALA A 1 186 ? 8.595 4.018 7.756 1.00 92.56 186 ALA A CA 1
ATOM 1396 C C . ALA A 1 186 ? 9.069 2.945 6.762 1.00 92.56 186 ALA A C 1
ATOM 1398 O O . ALA A 1 186 ? 9.750 3.272 5.786 1.00 92.56 186 ALA A O 1
ATOM 1399 N N . ALA A 1 187 ? 8.641 1.690 6.940 1.00 92.69 187 ALA A N 1
ATOM 1400 C CA . ALA A 1 187 ? 8.942 0.603 6.009 1.00 92.69 187 ALA A CA 1
ATOM 1401 C C . ALA A 1 187 ? 8.364 0.863 4.603 1.00 92.69 187 ALA A C 1
ATOM 1403 O O . ALA A 1 187 ? 9.065 0.697 3.603 1.00 92.69 187 ALA A O 1
ATOM 1404 N N . ARG A 1 188 ? 7.120 1.355 4.504 1.00 92.50 188 ARG A N 1
ATOM 1405 C CA . ARG A 1 188 ? 6.495 1.738 3.223 1.00 92.50 188 ARG A CA 1
ATOM 1406 C C . ARG A 1 188 ? 7.267 2.851 2.503 1.00 92.50 188 ARG A C 1
ATOM 1408 O O . ARG A 1 188 ? 7.425 2.783 1.282 1.00 92.50 188 ARG A O 1
ATOM 1415 N N . LYS A 1 189 ? 7.774 3.856 3.224 1.00 90.38 189 LYS A N 1
ATOM 1416 C CA . LYS A 1 189 ? 8.593 4.950 2.654 1.00 90.38 189 LYS A CA 1
ATOM 1417 C C . LYS A 1 189 ? 9.970 4.468 2.186 1.00 90.38 189 LYS A C 1
ATOM 1419 O O . LYS A 1 189 ? 10.529 5.010 1.236 1.00 90.38 189 LYS A O 1
ATOM 1424 N N . LEU A 1 190 ? 10.502 3.429 2.826 1.00 87.44 190 LEU A N 1
ATOM 1425 C CA . LEU A 1 190 ? 11.828 2.887 2.546 1.00 87.44 190 LEU A CA 1
ATOM 1426 C C . LEU A 1 190 ? 11.921 2.145 1.203 1.00 87.44 190 LEU A C 1
ATOM 1428 O O . LEU A 1 190 ? 13.020 2.060 0.654 1.00 87.44 190 LEU A O 1
ATOM 1432 N N . VAL A 1 191 ? 10.801 1.647 0.656 1.00 84.25 191 VAL A N 1
ATOM 1433 C CA . VAL A 1 191 ? 10.773 0.812 -0.564 1.00 84.25 191 VAL A CA 1
ATOM 1434 C C . VAL A 1 191 ? 11.617 1.410 -1.680 1.00 84.25 191 VAL A C 1
ATOM 1436 O O . VAL A 1 191 ? 12.517 0.744 -2.175 1.00 84.25 191 VAL A O 1
ATOM 1439 N N . GLY A 1 192 ? 11.403 2.682 -2.029 1.00 74.94 192 GLY A N 1
ATOM 1440 C CA . GLY A 1 192 ? 12.118 3.316 -3.141 1.00 74.94 192 GLY A CA 1
ATOM 1441 C C . GLY A 1 192 ? 13.645 3.316 -2.981 1.00 74.94 192 GLY A C 1
ATOM 1442 O O . GLY A 1 192 ? 14.360 3.224 -3.977 1.00 74.94 192 GLY A O 1
ATOM 1443 N N . ALA A 1 193 ? 14.147 3.370 -1.741 1.00 77.94 193 ALA A N 1
ATOM 1444 C CA . ALA A 1 193 ? 15.574 3.426 -1.426 1.00 77.94 193 ALA A CA 1
ATOM 1445 C C . ALA A 1 193 ? 16.211 2.050 -1.168 1.00 77.94 193 ALA A C 1
ATOM 1447 O O . ALA A 1 193 ? 17.373 1.849 -1.530 1.00 77.94 193 ALA A O 1
ATOM 1448 N N . ALA A 1 194 ? 15.485 1.108 -0.549 1.00 78.19 194 ALA A N 1
ATOM 1449 C CA . ALA A 1 194 ? 15.990 -0.238 -0.235 1.00 78.19 194 ALA A CA 1
ATOM 1450 C C . ALA A 1 194 ? 16.473 -0.957 -1.497 1.00 78.19 194 ALA A C 1
ATOM 1452 O O . ALA A 1 194 ? 17.538 -1.563 -1.553 1.00 78.19 194 ALA A O 1
ATOM 1453 N N . VAL A 1 195 ? 15.694 -0.785 -2.543 1.00 69.44 195 VAL A N 1
ATOM 1454 C CA . VAL A 1 195 ? 15.867 -1.311 -3.883 1.00 69.44 195 VAL A CA 1
ATOM 1455 C C . VAL A 1 195 ? 17.260 -1.116 -4.467 1.00 69.44 195 VAL A C 1
ATOM 1457 O O . VAL A 1 195 ? 17.881 -2.071 -4.925 1.00 69.44 195 VAL A O 1
ATOM 1460 N N . SER A 1 196 ? 17.769 0.112 -4.421 1.00 68.38 196 SER A N 1
ATOM 1461 C CA . SER A 1 196 ? 19.059 0.459 -5.018 1.00 68.38 196 SER A CA 1
ATOM 1462 C C . SER A 1 196 ? 20.249 -0.041 -4.192 1.00 68.38 196 SER A C 1
ATOM 1464 O O . SER A 1 196 ? 21.390 0.120 -4.612 1.00 68.38 196 SER A O 1
ATOM 1466 N N . ARG A 1 197 ? 20.007 -0.604 -2.998 1.00 68.31 197 ARG A N 1
ATOM 1467 C CA . ARG A 1 197 ? 21.046 -0.957 -2.018 1.00 68.31 197 ARG A CA 1
ATOM 1468 C C . ARG A 1 197 ? 21.269 -2.458 -1.844 1.00 68.31 197 ARG A C 1
ATOM 1470 O O . ARG A 1 197 ? 22.262 -2.833 -1.233 1.00 68.31 197 ARG A O 1
ATOM 1477 N N . LEU A 1 198 ? 20.371 -3.309 -2.338 1.00 65.44 198 LEU A N 1
ATOM 1478 C CA . LEU A 1 198 ? 20.394 -4.740 -2.009 1.00 65.44 198 LEU A CA 1
ATOM 1479 C C . LEU A 1 198 ? 21.373 -5.581 -2.823 1.00 65.44 198 LEU A C 1
ATOM 1481 O O . LEU A 1 198 ? 21.815 -6.616 -2.333 1.00 65.44 198 LEU A O 1
ATOM 1485 N N . ASP A 1 199 ? 21.667 -5.201 -4.065 1.00 67.69 199 ASP A N 1
ATOM 1486 C CA . ASP A 1 199 ? 22.469 -6.039 -4.954 1.00 67.69 199 ASP A CA 1
ATOM 1487 C C . ASP A 1 199 ? 23.205 -5.184 -5.999 1.00 67.69 199 ASP A C 1
ATOM 1489 O O . ASP A 1 199 ? 22.556 -4.634 -6.888 1.00 67.69 199 ASP A O 1
ATOM 1493 N N . PRO A 1 200 ? 24.545 -5.076 -5.934 1.00 70.81 200 PRO A N 1
ATOM 1494 C CA . PRO A 1 200 ? 25.322 -4.243 -6.851 1.00 70.81 200 PRO A CA 1
ATOM 1495 C C . PRO A 1 200 ? 25.366 -4.793 -8.284 1.00 70.81 200 PRO A C 1
ATOM 1497 O O . PRO A 1 200 ? 25.746 -4.070 -9.201 1.00 70.81 200 PRO A O 1
ATOM 1500 N N . THR A 1 201 ? 24.986 -6.059 -8.495 1.00 72.69 201 THR A N 1
ATOM 1501 C CA . THR A 1 201 ? 24.853 -6.645 -9.840 1.00 72.69 201 THR A CA 1
ATOM 1502 C C . THR A 1 201 ? 23.503 -6.326 -10.476 1.00 72.69 201 THR A C 1
ATOM 1504 O O . THR A 1 201 ? 23.323 -6.509 -11.684 1.00 72.69 201 THR A O 1
ATOM 1507 N N . LYS A 1 202 ? 22.553 -5.820 -9.678 1.00 74.12 202 LYS A N 1
ATOM 1508 C CA . LYS A 1 202 ? 21.227 -5.443 -10.144 1.00 74.12 202 LYS A CA 1
ATOM 1509 C C . LYS A 1 202 ? 21.087 -3.940 -10.269 1.00 74.12 202 LYS A C 1
ATOM 1511 O O . LYS A 1 202 ? 21.508 -3.172 -9.415 1.00 74.12 202 LYS A O 1
ATOM 1516 N N . THR A 1 203 ? 20.464 -3.518 -11.357 1.00 76.38 203 THR A N 1
ATOM 1517 C CA . THR A 1 203 ? 20.166 -2.115 -11.634 1.00 76.38 203 THR A CA 1
ATOM 1518 C C . THR A 1 203 ? 18.666 -1.946 -11.820 1.00 76.38 203 THR A C 1
ATOM 1520 O O . THR A 1 203 ? 18.014 -2.761 -12.480 1.00 76.38 203 THR A O 1
ATOM 1523 N N . ARG A 1 204 ? 18.121 -0.882 -11.221 1.00 78.38 204 ARG A N 1
ATOM 1524 C CA . ARG A 1 204 ? 16.751 -0.436 -11.473 1.00 78.38 204 ARG A CA 1
ATOM 1525 C C . ARG A 1 204 ? 16.646 0.082 -12.901 1.00 78.38 204 ARG A C 1
ATOM 1527 O O . ARG A 1 204 ? 17.448 0.917 -13.314 1.00 78.38 204 ARG A O 1
ATOM 1534 N N . ILE A 1 205 ? 15.628 -0.360 -13.620 1.00 77.44 205 ILE A N 1
ATOM 1535 C CA . ILE A 1 205 ? 15.208 0.270 -14.865 1.00 77.44 205 ILE A CA 1
ATOM 1536 C C . ILE A 1 205 ? 14.107 1.274 -14.539 1.00 77.44 205 ILE A C 1
ATOM 1538 O O . ILE A 1 205 ? 13.068 0.897 -14.003 1.00 77.44 205 ILE A O 1
ATOM 1542 N N . TYR A 1 206 ? 14.333 2.533 -14.911 1.00 76.25 206 TYR A N 1
ATOM 1543 C CA . TYR A 1 206 ? 13.358 3.607 -14.750 1.00 76.25 206 TYR A CA 1
ATOM 1544 C C . TYR A 1 206 ? 12.370 3.614 -15.919 1.00 76.25 206 TYR A C 1
ATOM 1546 O O . TYR A 1 206 ? 12.584 4.290 -16.924 1.00 76.25 206 TYR A O 1
ATOM 1554 N N . VAL A 1 207 ? 11.308 2.817 -15.800 1.00 73.56 207 VAL A N 1
ATOM 1555 C CA . VAL A 1 207 ? 10.212 2.708 -16.775 1.00 73.56 207 VAL A CA 1
ATOM 1556 C C . VAL A 1 207 ? 8.906 2.501 -16.016 1.00 73.56 207 VAL A C 1
ATOM 1558 O O . VAL A 1 207 ? 8.826 1.609 -15.178 1.00 73.56 207 VAL A O 1
ATOM 1561 N N . GLY A 1 208 ? 7.871 3.285 -16.337 1.00 68.50 208 GLY A N 1
ATOM 1562 C CA . GLY A 1 208 ? 6.570 3.171 -15.662 1.00 68.50 208 GLY A CA 1
ATOM 1563 C C . GLY A 1 208 ? 6.626 3.566 -14.182 1.00 68.50 208 GLY A C 1
ATOM 1564 O O . GLY A 1 208 ? 5.935 2.981 -13.357 1.00 68.50 208 GLY A O 1
ATOM 1565 N N . GLU A 1 209 ? 7.476 4.538 -13.851 1.00 74.38 209 GLU A N 1
ATOM 1566 C CA . GLU A 1 209 ? 7.783 4.950 -12.475 1.00 74.38 209 GLU A CA 1
ATOM 1567 C C . GLU A 1 209 ? 6.585 5.528 -11.723 1.00 74.38 209 GLU A C 1
ATOM 1569 O O . GLU A 1 209 ? 6.539 5.432 -10.504 1.00 74.38 209 GLU A O 1
ATOM 1574 N N . ASP A 1 210 ? 5.632 6.125 -12.433 1.00 84.31 210 ASP A N 1
ATOM 1575 C CA . ASP A 1 210 ? 4.465 6.778 -11.852 1.00 84.31 210 ASP A CA 1
ATOM 1576 C C . ASP A 1 210 ? 3.275 6.620 -12.805 1.00 84.31 210 ASP A C 1
ATOM 1578 O O . ASP A 1 210 ? 3.092 7.390 -13.753 1.00 84.31 210 ASP A O 1
ATOM 1582 N N . MET A 1 211 ? 2.528 5.528 -12.643 1.00 84.38 211 MET A N 1
ATOM 1583 C CA . MET A 1 211 ? 1.415 5.194 -13.524 1.00 84.38 211 MET A CA 1
ATOM 1584 C C . MET A 1 211 ? 0.081 5.416 -12.826 1.00 84.38 211 MET A C 1
ATOM 1586 O O . MET A 1 211 ? -0.315 4.636 -11.961 1.00 84.38 211 MET A O 1
ATOM 1590 N N . GLY A 1 212 ? -0.651 6.429 -13.282 1.00 90.81 212 GLY A N 1
ATOM 1591 C CA . GLY A 1 212 ? -2.050 6.636 -12.926 1.00 90.81 212 GLY A CA 1
ATOM 1592 C C . GLY A 1 212 ? -2.990 5.941 -13.909 1.00 90.81 212 GLY A C 1
ATOM 1593 O O . GLY A 1 212 ? -2.929 6.175 -15.119 1.00 90.81 212 GLY A O 1
ATOM 1594 N N . VAL A 1 213 ? -3.903 5.116 -13.400 1.00 89.50 213 VAL A N 1
ATOM 1595 C CA . VAL A 1 213 ? -5.027 4.564 -14.170 1.00 89.50 213 VAL A CA 1
ATOM 1596 C C . VAL A 1 213 ? -6.347 4.846 -13.459 1.00 89.50 213 VAL A C 1
ATOM 1598 O O . VAL A 1 213 ? -6.377 4.941 -12.236 1.00 89.50 213 VAL A O 1
ATOM 1601 N N . PRO A 1 214 ? -7.485 4.923 -14.175 1.00 90.12 214 PRO A N 1
ATOM 1602 C CA . PRO A 1 214 ? -8.782 4.957 -13.509 1.00 90.12 214 PRO A CA 1
ATOM 1603 C C . PRO A 1 214 ? -8.931 3.748 -12.577 1.00 90.12 214 PRO A C 1
ATOM 1605 O O . PRO A 1 214 ? -8.651 2.634 -13.016 1.00 90.12 214 PRO A O 1
ATOM 1608 N N . MET A 1 215 ? -9.448 3.934 -11.357 1.00 86.06 215 MET A N 1
ATOM 1609 C CA . MET A 1 215 ? -9.546 2.870 -10.338 1.00 86.06 215 MET A CA 1
ATOM 1610 C C . MET A 1 215 ? -10.138 1.550 -10.851 1.00 86.06 215 MET A C 1
ATOM 1612 O O . MET A 1 215 ? -9.637 0.469 -10.556 1.00 86.06 215 MET A O 1
ATOM 1616 N N . LYS A 1 216 ? -11.145 1.612 -11.728 1.00 87.44 216 LYS A N 1
ATOM 1617 C CA . LYS A 1 216 ? -11.743 0.426 -12.374 1.00 87.44 216 LYS A CA 1
ATOM 1618 C C . LYS A 1 216 ? -10.767 -0.418 -13.217 1.00 87.44 216 LYS A C 1
ATOM 1620 O O . LYS A 1 216 ? -11.094 -1.543 -13.581 1.00 87.44 216 LYS A O 1
ATOM 1625 N N . GLN A 1 217 ? -9.605 0.123 -13.579 1.00 90.81 217 GLN A N 1
ATOM 1626 C CA . GLN A 1 217 ? -8.567 -0.536 -14.374 1.00 90.81 217 GLN A CA 1
ATOM 1627 C C . GLN A 1 217 ? -7.405 -1.071 -13.528 1.00 90.81 217 GLN A C 1
ATOM 1629 O O . GLN A 1 217 ? -6.528 -1.725 -14.089 1.00 90.81 217 GLN A O 1
ATOM 1634 N N . ILE A 1 218 ? -7.399 -0.869 -12.205 1.00 90.75 218 ILE A N 1
ATOM 1635 C CA . ILE A 1 218 ? -6.272 -1.256 -11.342 1.00 90.75 218 ILE A CA 1
ATOM 1636 C C . ILE A 1 218 ? -5.961 -2.757 -11.414 1.00 90.75 218 ILE A C 1
ATOM 1638 O O . ILE A 1 218 ? -4.810 -3.159 -11.556 1.00 90.75 218 ILE A O 1
ATOM 1642 N N . LEU A 1 219 ? -6.996 -3.602 -11.449 1.00 91.06 219 LEU A N 1
ATOM 1643 C CA . LEU A 1 219 ? -6.843 -5.052 -11.600 1.00 91.06 219 LEU A CA 1
ATOM 1644 C C . LEU A 1 219 ? -6.225 -5.434 -12.947 1.00 91.06 219 LEU A C 1
ATOM 1646 O O . LEU A 1 219 ? -5.364 -6.310 -13.017 1.00 91.06 219 LEU A O 1
ATOM 1650 N N . LYS A 1 220 ? -6.651 -4.756 -14.019 1.00 92.38 220 LYS A N 1
ATOM 1651 C CA . LYS A 1 220 ? -6.101 -4.965 -15.362 1.00 92.38 220 LYS A CA 1
ATOM 1652 C C . LYS A 1 220 ? -4.633 -4.548 -15.406 1.00 92.38 220 LYS A C 1
ATOM 1654 O O . LYS A 1 220 ? -3.834 -5.246 -16.022 1.00 92.38 220 LYS A O 1
ATOM 1659 N N . LEU A 1 221 ? -4.285 -3.449 -14.737 1.00 90.81 221 LEU A N 1
ATOM 1660 C CA . LEU A 1 221 ? -2.914 -2.972 -14.626 1.00 90.81 221 LEU A CA 1
ATOM 1661 C C . LEU A 1 221 ? -2.028 -3.986 -13.897 1.00 90.81 221 LEU A C 1
ATOM 1663 O O . LEU A 1 221 ? -1.041 -4.442 -14.465 1.00 90.81 221 LEU A O 1
ATOM 1667 N N . LEU A 1 222 ? -2.415 -4.402 -12.687 1.00 90.38 222 LEU A N 1
ATOM 1668 C CA . LEU A 1 222 ? -1.659 -5.371 -11.885 1.00 90.38 222 LEU A CA 1
ATOM 1669 C C . LEU A 1 222 ? -1.401 -6.674 -12.650 1.00 90.38 222 LEU A C 1
ATOM 1671 O O . LEU A 1 222 ? -0.271 -7.174 -12.646 1.00 90.38 222 LEU A O 1
ATOM 1675 N N . ARG A 1 223 ? -2.430 -7.177 -13.348 1.00 90.62 223 ARG A N 1
ATOM 1676 C CA . ARG A 1 223 ? -2.333 -8.363 -14.203 1.00 90.62 223 ARG A CA 1
ATOM 1677 C C . ARG A 1 223 ? -1.392 -8.139 -15.379 1.00 90.62 223 ARG A C 1
ATOM 1679 O O . ARG A 1 223 ? -0.482 -8.934 -15.573 1.00 90.62 223 ARG A O 1
ATOM 1686 N N . ARG A 1 224 ? -1.553 -7.044 -16.128 1.00 90.81 224 ARG A N 1
ATOM 1687 C CA . ARG A 1 224 ? -0.720 -6.785 -17.309 1.00 90.81 224 ARG A CA 1
ATOM 1688 C C . ARG A 1 224 ? 0.753 -6.621 -16.944 1.00 90.81 224 ARG A C 1
ATOM 1690 O O . ARG A 1 224 ? 1.617 -7.110 -17.661 1.00 90.81 224 ARG A O 1
ATOM 1697 N 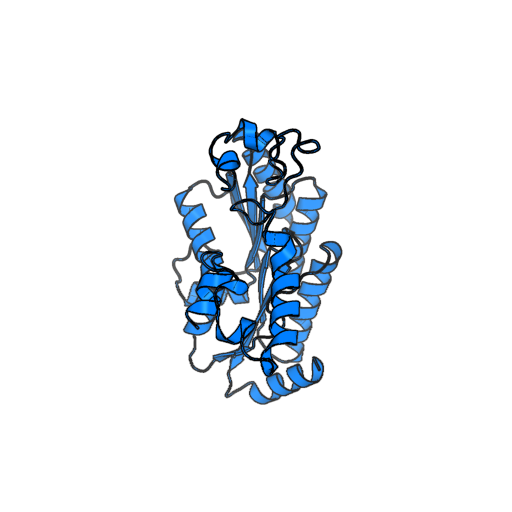N . VAL A 1 225 ? 1.048 -5.973 -15.819 1.00 89.44 225 VAL A N 1
ATOM 1698 C CA . VAL A 1 225 ? 2.427 -5.849 -15.326 1.00 89.44 225 VAL A CA 1
ATOM 1699 C C . VAL A 1 225 ? 2.982 -7.211 -14.917 1.00 89.44 225 VAL A C 1
ATOM 1701 O O . VAL A 1 225 ? 4.152 -7.480 -15.163 1.00 89.44 225 VAL A O 1
ATOM 1704 N N . GLN A 1 226 ? 2.164 -8.077 -14.310 1.00 88.44 226 GLN A N 1
ATOM 1705 C CA . GLN A 1 226 ? 2.574 -9.445 -13.990 1.00 88.44 226 GLN A CA 1
ATOM 1706 C C . GLN A 1 226 ? 2.909 -10.244 -15.255 1.00 88.44 226 GLN A C 1
ATOM 1708 O O . GLN A 1 226 ? 3.990 -10.815 -15.334 1.00 88.44 226 GLN A O 1
ATOM 1713 N N . GLU A 1 227 ? 2.041 -10.199 -16.266 1.00 90.81 227 GLU A N 1
ATOM 1714 C CA . GLU A 1 227 ? 2.269 -10.855 -17.559 1.00 90.81 227 GLU A CA 1
ATOM 1715 C C . GLU A 1 227 ? 3.561 -10.366 -18.226 1.00 90.81 227 GLU A C 1
ATOM 1717 O O . GLU A 1 227 ? 4.347 -11.178 -18.692 1.00 90.81 227 GLU A O 1
ATOM 1722 N N . ILE A 1 228 ? 3.812 -9.050 -18.242 1.00 88.81 228 ILE A N 1
ATOM 1723 C CA . ILE A 1 228 ? 5.048 -8.476 -18.803 1.00 88.81 228 ILE A CA 1
ATOM 1724 C C . ILE A 1 228 ? 6.268 -8.931 -17.989 1.00 88.81 228 ILE A C 1
ATOM 1726 O O . ILE A 1 228 ? 7.294 -9.301 -18.553 1.00 88.81 228 ILE A O 1
ATOM 1730 N N . SER A 1 229 ? 6.169 -8.921 -16.660 1.00 86.81 229 SER A N 1
ATOM 1731 C CA . SER A 1 229 ? 7.251 -9.379 -15.783 1.00 86.81 229 SER A CA 1
ATOM 1732 C C . SER A 1 229 ? 7.641 -10.833 -16.081 1.00 86.81 229 SER A C 1
ATOM 1734 O O . SER A 1 229 ? 8.828 -11.142 -16.169 1.00 86.81 229 SER A O 1
ATOM 1736 N N . GLU A 1 230 ? 6.654 -11.700 -16.309 1.00 88.94 230 GLU A N 1
ATOM 1737 C CA . GLU A 1 230 ? 6.847 -13.112 -16.656 1.00 88.94 230 GLU A CA 1
ATOM 1738 C C . GLU A 1 230 ? 7.335 -13.307 -18.099 1.00 88.94 230 GLU A C 1
ATOM 1740 O O . GLU A 1 230 ? 8.289 -14.049 -18.326 1.00 88.94 230 GLU A O 1
ATOM 1745 N N . GLU A 1 231 ? 6.733 -12.613 -19.071 1.00 90.19 231 GLU A N 1
ATOM 1746 C CA . GLU A 1 231 ? 7.071 -12.692 -20.501 1.00 90.19 231 GLU A CA 1
ATOM 1747 C C . GLU A 1 231 ? 8.544 -12.348 -20.762 1.00 90.19 231 GLU A C 1
ATOM 1749 O O . GLU A 1 231 ? 9.209 -12.986 -21.585 1.00 90.19 231 GLU A O 1
ATOM 1754 N N . PHE A 1 232 ? 9.068 -11.355 -20.041 1.00 86.25 232 PHE A N 1
ATOM 1755 C CA . PHE A 1 232 ? 10.444 -10.896 -20.195 1.00 86.25 232 PHE A CA 1
ATOM 1756 C C . PHE A 1 232 ? 11.405 -11.466 -19.134 1.00 86.25 232 PHE A C 1
ATOM 1758 O O . PHE A 1 232 ? 12.597 -11.173 -19.207 1.00 86.25 232 PHE A O 1
ATOM 1765 N N . ASP A 1 233 ? 10.954 -12.302 -18.188 1.00 85.75 233 ASP A N 1
ATOM 1766 C CA . ASP A 1 233 ? 11.756 -12.771 -17.034 1.00 85.75 233 ASP A CA 1
ATOM 1767 C C . ASP A 1 233 ? 12.434 -11.596 -16.299 1.00 85.75 233 ASP A C 1
ATOM 1769 O O . ASP A 1 233 ? 13.642 -11.586 -16.052 1.00 85.75 233 ASP A O 1
ATOM 1773 N N . LEU A 1 234 ? 11.657 -10.543 -16.029 1.00 84.81 234 LEU A N 1
ATOM 1774 C CA . LEU A 1 234 ? 12.108 -9.315 -15.376 1.00 84.81 234 LEU A CA 1
ATOM 1775 C C . LEU A 1 234 ? 11.262 -9.053 -14.130 1.00 84.81 234 LEU A C 1
ATOM 1777 O O . LEU A 1 234 ? 10.115 -8.623 -14.268 1.00 84.81 234 LEU A O 1
ATOM 1781 N N . PRO A 1 235 ? 11.794 -9.269 -12.913 1.00 82.50 235 PRO A N 1
ATOM 1782 C CA . PRO A 1 235 ? 11.069 -8.976 -11.684 1.00 82.50 235 PRO A CA 1
ATOM 1783 C C . PRO A 1 235 ? 10.620 -7.513 -11.625 1.00 82.50 235 PRO A C 1
ATOM 1785 O O . PRO A 1 235 ? 11.434 -6.593 -11.760 1.00 82.50 235 PRO A O 1
ATOM 1788 N N . ALA A 1 236 ? 9.324 -7.316 -11.395 1.00 85.94 236 ALA A N 1
ATOM 1789 C CA . ALA A 1 236 ? 8.697 -6.011 -11.251 1.00 85.94 236 ALA A CA 1
ATOM 1790 C C . ALA A 1 236 ? 8.125 -5.874 -9.843 1.00 85.94 236 ALA A C 1
ATOM 1792 O O . ALA A 1 236 ? 7.297 -6.687 -9.440 1.00 85.94 236 ALA A O 1
ATOM 1793 N N . MET A 1 237 ? 8.538 -4.837 -9.126 1.00 88.31 237 MET A N 1
ATOM 1794 C CA . MET A 1 237 ? 7.850 -4.408 -7.914 1.00 88.31 237 MET A CA 1
ATOM 1795 C C . MET A 1 237 ? 6.709 -3.469 -8.266 1.00 88.31 237 MET A C 1
ATOM 1797 O O . MET A 1 237 ? 6.835 -2.629 -9.163 1.00 88.31 237 MET A O 1
ATOM 1801 N N . LYS A 1 238 ? 5.636 -3.584 -7.496 1.00 89.56 238 LYS A N 1
ATOM 1802 C CA . LYS A 1 238 ? 4.442 -2.747 -7.544 1.00 89.56 238 LYS A CA 1
ATOM 1803 C C . LYS A 1 238 ? 4.223 -2.206 -6.140 1.00 89.56 238 LYS A C 1
ATOM 1805 O O . LYS A 1 238 ? 3.871 -2.947 -5.221 1.00 89.56 238 LYS A O 1
ATOM 1810 N N . TYR A 1 239 ? 4.449 -0.913 -5.977 1.00 90.88 239 TYR A N 1
ATOM 1811 C CA . TYR A 1 239 ? 4.210 -0.218 -4.720 1.00 90.88 239 TYR A CA 1
ATOM 1812 C C . TYR A 1 239 ? 3.616 1.152 -5.010 1.00 90.88 239 TYR A C 1
ATOM 1814 O O . TYR A 1 239 ? 3.875 1.718 -6.066 1.00 90.88 239 TYR A O 1
ATOM 1822 N N . GLY A 1 240 ? 2.809 1.701 -4.111 1.00 89.69 240 GLY A N 1
ATOM 1823 C CA . GLY A 1 240 ? 2.151 2.979 -4.391 1.00 89.69 240 GLY A CA 1
ATOM 1824 C C . GLY A 1 240 ? 0.744 3.080 -3.843 1.00 89.69 240 GLY A C 1
ATOM 1825 O O . GLY A 1 240 ? 0.254 2.165 -3.173 1.00 89.69 240 GLY A O 1
ATOM 1826 N N . HIS A 1 241 ? 0.114 4.193 -4.196 1.00 92.06 241 HIS A N 1
ATOM 1827 C CA . HIS A 1 241 ? -1.223 4.594 -3.790 1.00 92.06 241 HIS A CA 1
ATOM 1828 C C . HIS A 1 241 ? -2.286 3.836 -4.605 1.00 92.06 241 HIS A C 1
ATOM 1830 O O . HIS A 1 241 ? -2.979 4.366 -5.465 1.00 92.06 241 HIS A O 1
ATOM 1836 N N . ILE A 1 242 ? -2.444 2.537 -4.348 1.00 94.12 242 ILE A N 1
ATOM 1837 C CA . ILE A 1 242 ? -3.417 1.716 -5.085 1.00 94.12 242 ILE A CA 1
ATOM 1838 C C . ILE A 1 242 ? -4.862 2.240 -4.961 1.00 94.12 242 ILE A C 1
ATOM 1840 O O . ILE A 1 242 ? -5.672 1.972 -5.846 1.00 94.12 242 ILE A O 1
ATOM 1844 N N . GLY A 1 243 ? -5.187 2.978 -3.891 1.00 92.06 243 GLY A N 1
ATOM 1845 C CA . GLY A 1 243 ? -6.523 3.529 -3.638 1.00 92.06 243 GLY A CA 1
ATOM 1846 C C . GLY A 1 243 ? -6.980 4.653 -4.564 1.00 92.06 243 GLY A C 1
ATOM 1847 O O . GLY A 1 243 ? -8.186 4.844 -4.707 1.00 92.06 243 GLY A O 1
ATOM 1848 N N . ASP A 1 244 ? -6.061 5.378 -5.200 1.00 90.25 244 ASP A N 1
ATOM 1849 C CA . ASP A 1 244 ? -6.389 6.418 -6.189 1.00 90.25 244 ASP A CA 1
ATOM 1850 C C . ASP A 1 244 ? -6.040 5.995 -7.629 1.00 90.25 244 ASP A C 1
ATOM 1852 O O . ASP A 1 244 ? -6.310 6.716 -8.593 1.00 90.25 244 ASP A O 1
ATOM 1856 N N . GLY A 1 245 ? -5.524 4.772 -7.784 1.00 89.25 245 GLY A N 1
ATOM 1857 C CA . GLY A 1 245 ? -5.159 4.178 -9.061 1.00 89.25 245 GLY A CA 1
ATOM 1858 C C . GLY A 1 245 ? -3.735 4.512 -9.493 1.00 89.25 245 GLY A C 1
ATOM 1859 O O . GLY A 1 245 ? -3.396 4.274 -10.656 1.00 89.25 245 GLY A O 1
ATOM 1860 N N . ASN A 1 246 ? -2.915 5.044 -8.585 1.00 89.88 246 ASN A N 1
ATOM 1861 C CA . ASN A 1 246 ? -1.517 5.356 -8.814 1.00 89.88 246 ASN A CA 1
ATOM 1862 C C . ASN A 1 246 ? -0.591 4.229 -8.332 1.00 89.88 246 ASN A C 1
ATOM 1864 O O . ASN A 1 246 ? -0.617 3.814 -7.174 1.00 89.88 246 ASN A O 1
ATOM 1868 N N . LEU A 1 247 ? 0.256 3.721 -9.228 1.00 88.25 247 LEU A N 1
ATOM 1869 C CA . LEU A 1 247 ? 1.265 2.719 -8.892 1.00 88.25 247 LEU A CA 1
ATOM 1870 C C . LEU A 1 247 ? 2.635 3.123 -9.420 1.00 88.25 247 LEU A C 1
ATOM 1872 O O . LEU A 1 247 ? 2.791 3.446 -10.599 1.00 88.25 247 LEU A O 1
ATOM 1876 N N . HIS A 1 248 ? 3.642 2.963 -8.568 1.00 87.81 248 HIS A N 1
ATOM 1877 C CA . HIS A 1 248 ? 5.030 2.934 -8.984 1.00 87.81 248 HIS A CA 1
ATOM 1878 C C . HIS A 1 248 ? 5.391 1.519 -9.416 1.00 87.81 248 HIS A C 1
ATOM 1880 O O . HIS A 1 248 ? 5.246 0.554 -8.652 1.00 87.81 248 HIS A O 1
ATOM 1886 N N . LEU A 1 249 ? 5.894 1.401 -10.642 1.00 86.06 249 LEU A N 1
ATOM 1887 C CA . LEU A 1 249 ? 6.561 0.194 -11.092 1.00 86.06 249 LEU A CA 1
ATOM 1888 C C . LEU A 1 249 ? 8.057 0.389 -11.040 1.00 86.06 249 LEU A C 1
ATOM 1890 O O . LEU A 1 249 ? 8.594 1.413 -11.457 1.00 86.06 249 LEU A O 1
ATOM 1894 N N . ALA A 1 250 ? 8.730 -0.636 -10.551 1.00 83.12 250 ALA A N 1
ATOM 1895 C CA . ALA A 1 250 ? 10.171 -0.639 -10.491 1.00 83.12 250 ALA A CA 1
ATOM 1896 C C . ALA A 1 250 ? 10.674 -2.010 -10.927 1.00 83.12 250 ALA A C 1
ATOM 1898 O O . ALA A 1 250 ? 10.453 -3.024 -10.262 1.00 83.12 250 ALA A O 1
ATOM 1899 N N . LEU A 1 251 ? 11.309 -2.024 -12.095 1.00 82.00 251 LEU A N 1
ATOM 1900 C CA . LEU A 1 251 ? 11.873 -3.215 -12.713 1.00 82.00 251 LEU A CA 1
ATOM 1901 C C . LEU A 1 251 ? 13.338 -3.360 -12.306 1.00 82.00 251 LEU A C 1
ATOM 1903 O O . LEU A 1 251 ? 14.087 -2.380 -12.332 1.00 82.00 251 LEU A O 1
ATOM 1907 N N . PHE A 1 252 ? 13.761 -4.585 -11.995 1.00 76.38 252 PHE A N 1
ATOM 1908 C CA . PHE A 1 252 ? 15.167 -4.896 -11.719 1.00 76.38 252 PHE A CA 1
ATOM 1909 C C . PHE A 1 252 ? 15.730 -5.827 -12.755 1.00 76.38 252 PHE A C 1
ATOM 1911 O O . PHE A 1 252 ? 15.150 -6.866 -13.064 1.00 76.38 252 PHE A O 1
ATOM 1918 N N . ILE A 1 253 ? 16.923 -5.479 -13.215 1.00 78.12 253 ILE A N 1
ATOM 1919 C CA . ILE A 1 253 ? 17.721 -6.358 -14.048 1.00 78.12 253 ILE A CA 1
ATOM 1920 C C . ILE A 1 253 ? 18.989 -6.711 -13.313 1.00 78.12 253 ILE A C 1
ATOM 1922 O O . ILE A 1 253 ? 19.677 -5.834 -12.812 1.00 78.12 253 ILE A O 1
ATOM 1926 N N . ASP A 1 254 ? 19.322 -7.992 -13.285 1.00 78.50 254 ASP A N 1
ATOM 1927 C CA . ASP A 1 254 ? 20.728 -8.380 -13.203 1.00 78.50 254 ASP A CA 1
ATOM 1928 C C . ASP A 1 254 ? 21.331 -8.119 -14.587 1.00 78.50 254 ASP A C 1
ATOM 1930 O O . ASP A 1 254 ? 20.884 -8.713 -15.574 1.00 78.50 254 ASP A O 1
ATOM 1934 N N . VAL A 1 255 ? 22.282 -7.185 -14.660 1.00 72.38 255 VAL A N 1
ATOM 1935 C CA . VAL A 1 255 ? 22.864 -6.715 -15.929 1.00 72.38 255 VAL A CA 1
ATOM 1936 C C . VAL A 1 255 ? 23.653 -7.805 -16.652 1.00 72.38 255 VAL A C 1
ATOM 1938 O O . VAL A 1 255 ? 23.776 -7.752 -17.872 1.00 72.38 255 VAL A O 1
ATOM 1941 N N . LEU A 1 256 ? 24.143 -8.816 -15.930 1.00 73.94 256 LEU A N 1
ATOM 1942 C CA . LEU A 1 256 ? 24.888 -9.937 -16.502 1.00 73.94 256 LEU A CA 1
ATOM 1943 C C . LEU A 1 256 ? 23.950 -11.022 -17.041 1.00 73.94 256 LEU A C 1
ATOM 1945 O O . LEU A 1 256 ? 24.293 -11.709 -18.003 1.00 73.94 256 LEU A O 1
ATOM 1949 N N . LYS A 1 257 ? 22.761 -11.174 -16.444 1.00 76.62 257 LYS A N 1
ATOM 1950 C CA . LYS A 1 257 ? 21.792 -12.221 -16.811 1.00 76.62 257 LYS A CA 1
ATOM 1951 C C . LYS A 1 257 ? 20.684 -11.750 -17.760 1.00 76.62 257 LYS A C 1
ATOM 1953 O O . LYS A 1 257 ? 20.279 -12.510 -18.637 1.00 76.62 257 LYS A O 1
ATOM 1958 N N . HIS A 1 258 ? 20.185 -10.522 -17.614 1.00 75.44 258 HIS A N 1
ATOM 1959 C CA . HIS A 1 258 ? 18.933 -10.084 -18.254 1.00 75.44 258 HIS A CA 1
ATOM 1960 C C . HIS A 1 258 ? 19.104 -8.999 -19.324 1.00 75.44 258 HIS A C 1
ATOM 1962 O O . HIS A 1 258 ? 18.104 -8.481 -19.817 1.00 75.44 258 HIS A O 1
ATOM 1968 N N . GLU A 1 259 ? 20.330 -8.667 -19.745 1.00 76.88 259 GLU A N 1
ATOM 1969 C CA . GLU A 1 259 ? 20.575 -7.601 -20.734 1.00 76.88 259 GLU A CA 1
ATOM 1970 C C . GLU A 1 259 ? 19.736 -7.775 -22.014 1.00 76.88 259 GLU A C 1
ATOM 1972 O O . GLU A 1 259 ? 19.095 -6.836 -22.496 1.00 76.88 259 GLU A O 1
ATOM 1977 N N . ARG A 1 260 ? 19.680 -8.999 -22.555 1.00 79.69 260 ARG A N 1
ATOM 1978 C CA . ARG A 1 260 ? 18.901 -9.299 -23.766 1.00 79.69 260 ARG A CA 1
ATOM 1979 C C . ARG A 1 260 ? 17.401 -9.080 -23.554 1.00 79.69 260 ARG A C 1
ATOM 1981 O O . ARG A 1 260 ? 16.738 -8.573 -24.456 1.00 79.69 260 ARG A O 1
ATOM 1988 N N . ASN A 1 261 ? 16.871 -9.453 -22.393 1.00 79.31 261 ASN A N 1
ATOM 1989 C CA . ASN A 1 261 ? 15.449 -9.310 -22.089 1.00 79.31 261 ASN A CA 1
ATOM 1990 C C . ASN A 1 261 ? 15.078 -7.848 -21.824 1.00 79.31 261 ASN A C 1
ATOM 1992 O O . ASN A 1 261 ? 14.059 -7.384 -22.325 1.00 79.31 261 ASN A O 1
ATOM 1996 N N . ALA A 1 262 ? 15.955 -7.095 -21.154 1.00 73.81 262 ALA A N 1
ATOM 1997 C CA . ALA A 1 262 ? 15.814 -5.654 -20.974 1.00 73.81 262 ALA A CA 1
ATOM 1998 C C . ALA A 1 262 ? 15.727 -4.920 -22.320 1.00 73.81 262 ALA A C 1
ATOM 2000 O O . ALA A 1 262 ? 14.833 -4.103 -22.527 1.00 73.81 262 ALA A O 1
ATOM 2001 N N . ARG A 1 263 ? 16.602 -5.260 -23.280 1.00 78.69 263 ARG A N 1
ATOM 2002 C CA . ARG A 1 263 ? 16.555 -4.684 -24.636 1.00 78.69 263 ARG A CA 1
ATOM 2003 C C . ARG A 1 263 ? 15.257 -5.023 -25.372 1.00 78.69 263 ARG A C 1
ATOM 2005 O O . ARG A 1 263 ? 14.712 -4.161 -26.052 1.00 78.69 263 ARG A O 1
ATOM 2012 N N . LYS A 1 264 ? 14.748 -6.253 -25.226 1.00 81.06 264 LYS A N 1
ATOM 2013 C CA . LYS A 1 264 ? 13.456 -6.652 -25.807 1.00 81.06 264 LYS A CA 1
ATOM 2014 C C . LYS A 1 264 ? 12.290 -5.877 -25.196 1.00 81.06 264 LYS A C 1
ATOM 2016 O O . LYS A 1 264 ? 11.428 -5.440 -25.945 1.00 81.06 264 LYS A O 1
ATOM 2021 N N . LEU A 1 265 ? 12.286 -5.675 -23.877 1.00 79.56 265 LEU A N 1
ATOM 2022 C CA . LEU A 1 265 ? 11.264 -4.870 -23.209 1.00 79.56 265 LEU A CA 1
ATOM 2023 C C . LEU A 1 265 ? 11.289 -3.421 -23.712 1.00 79.56 265 LEU A C 1
ATOM 2025 O O . LEU A 1 265 ? 10.245 -2.875 -24.041 1.00 79.56 265 LEU A O 1
ATOM 2029 N N . MET A 1 266 ? 12.471 -2.812 -23.835 1.00 79.12 266 MET A N 1
ATOM 2030 C CA . MET A 1 266 ? 12.585 -1.448 -24.367 1.00 79.12 266 MET A CA 1
ATOM 2031 C C . MET A 1 266 ? 12.048 -1.342 -25.796 1.00 79.12 266 MET A C 1
ATOM 2033 O O . MET A 1 266 ? 11.317 -0.406 -26.098 1.00 79.12 266 MET A O 1
ATOM 2037 N N . ALA A 1 267 ? 12.348 -2.326 -26.649 1.00 79.19 267 ALA A N 1
ATOM 2038 C CA . ALA A 1 267 ? 11.804 -2.397 -28.005 1.00 79.19 267 ALA A CA 1
ATOM 2039 C C . ALA A 1 267 ? 10.285 -2.651 -28.036 1.00 79.19 267 ALA A C 1
ATOM 2041 O O . ALA A 1 267 ? 9.619 -2.222 -28.965 1.00 79.19 267 ALA A O 1
ATOM 2042 N N . PHE A 1 268 ? 9.737 -3.355 -27.043 1.00 79.88 268 PHE A N 1
ATOM 2043 C CA . PHE A 1 268 ? 8.296 -3.585 -26.906 1.00 79.88 268 PHE A CA 1
ATOM 2044 C C . PHE A 1 268 ? 7.532 -2.324 -26.465 1.00 79.88 268 PHE A C 1
ATOM 2046 O O . PHE A 1 268 ? 6.362 -2.165 -26.802 1.00 79.88 268 PHE A O 1
ATOM 2053 N N . LEU A 1 269 ? 8.178 -1.452 -25.687 1.00 75.94 269 LEU A N 1
ATOM 2054 C CA . LEU A 1 269 ? 7.583 -0.227 -25.143 1.00 75.94 269 LEU A CA 1
ATOM 2055 C C . LEU A 1 269 ? 7.751 1.010 -26.041 1.00 75.94 269 LEU A C 1
ATOM 2057 O O . LEU A 1 269 ? 7.158 2.044 -25.731 1.00 75.94 269 LEU A O 1
ATOM 2061 N N . SER A 1 270 ? 8.576 0.924 -27.091 1.00 68.19 270 SER A N 1
ATOM 2062 C CA . SER A 1 270 ? 8.804 1.996 -28.075 1.00 68.19 270 SER A CA 1
ATOM 2063 C C . SER A 1 270 ? 7.910 1.848 -29.300 1.00 68.19 270 SER A C 1
ATOM 2065 O O . SER A 1 270 ? 7.595 2.906 -29.888 1.00 68.19 270 SER A O 1
#

InterPro domains:
  IPR004113 FAD-binding oxidoreductase/transferase, type 4, C-terminal [PF02913] (87-263)
  IPR007202 4Fe-4S domain [PS51656] (1-35)
  IPR016164 FAD-linked oxidase-like, C-terminal [SSF55103] (87-259)
  IPR017896 4Fe-4S ferredoxin-type, iron-sulphur binding domain [PF00037] (49-68)
  IPR017896 4Fe-4S ferredoxin-type, iron-sulphur binding domain [PS51379] (46-75)
  IPR017900 4Fe-4S ferredoxin, iron-sulphur binding, conserved site [PS00198] (55-66)
  IPR051914 FAD-linked Oxidoreductase/Transferase Type 4 [PTHR42934] (86-264)

Organism: NCBI:txid1434111

Sequence (270 aa):
MAFAVALMARELKPEDCPPLVEEPKYKENYEKLRDIFKPSESATETGLIVHENLCFGCGNCVVACPPNVANDPHGVGSGNAPTNPNKLVMAAFESAELAGKAVVKTFSSGVVPSACEILDRVSLQVLKRYDPNLVLPAEGDVILFEVDGTETSAREAAEQVMEVCSPLSLTIKLVESEKEMADIWAARKLVGAAVSRLDPTKTRIYVGEDMGVPMKQILKLLRRVQEISEEFDLPAMKYGHIGDGNLHLALFIDVLKHERNARKLMAFLS

Foldseek 3Di:
DVVVVCVVQVVDDLVPDCCCVPPPVNVVVSVVRCVVCVQQVCADNVSDRDDPVPDPPPPVVQPDDVLLCVQAVPQSVVVHDRPFDKKKKKFFAQAPLLVLVLLVQLVVVVQQFPFKKKWAFVLLVLLCLLPVPQLHDPGGIMIIGMHGGHPVVNVVSNVSSCVSSVVGTPDMDIDPDPVSVVSNVVSLVCSVVSVPVRDPLKDKDPDQQKDADQLVCLSVVRVVVVVLCVVLVWDWIWIDRSNRRITGIITMDRCVPRVVSVVVVVVVVD

Mean predicted aligned error: 13.34 Å